Protein AF-A0A1W1EL19-F1 (afdb_monomer)

Sequence (194 aa):
MVTKEDLAQAILEIKELQKDTAQRFQETDTRFQETDTRFKETSEQFKETDKEFQKTKELIEQNYIKSQKSMEELKTFSKNLSINIDGISRTQGEITEDYFYNILNRDKSVAGLKFDNIERILYQYARHDLKGEYDIIMFNGNSVLIVEIKNKIRNKDIDNLKTKQIANFRELFQTIKILKYMEQWQDLLSKMSW

Foldseek 3Di:
DQDPVNVVVVVVVVVVVVVVVVVVVVVVVVVVVVVVVVVVVVVVVVVVVVVVVVVVVVVVVVVVVVVVVVVVVVVVVVVVVVVVCVVVVQDPQNVQLVVVQVVCVVAVADPNDHFDDKDQDQDPDDDDPQGAGFSMWTHDPPDIDTDDDDPDDDPVVVVCVVPPRVVSCVVVVVVVVVVVVVVVVVVVVVVPDD

Secondary structure (DSSP, 8-state):
---HHHHHHHHHHHHHHHHHHHHHHHHHHHHHHHHHHHHHHHHHHHHHHHHHHHHHHHHHHHHHHHHHHHHHHHHHHHHHHHHHHHTS---HHHHHHHHHHHHHHH--EETTEE-SEEEEEEE--SSTT--EEEEEEEE-SS-EEEE---SS--HHHHHHIIIIIHHHHHHHHHHHHHHHHHHHHHHHHHT---

Radius of gyration: 49.84 Å; Cα contacts (8 Å, |Δi|>4): 94; chains: 1; bounding box: 119×36×130 Å

pLDDT: mean 77.77, std 17.89, range [35.81, 96.75]

Mean predicted aligned error: 17.25 Å

Structure (mmCIF, N/CA/C/O backbone):
data_AF-A0A1W1EL19-F1
#
_entry.id   AF-A0A1W1EL19-F1
#
loop_
_atom_site.group_PDB
_atom_site.id
_atom_site.type_symbol
_atom_site.label_atom_id
_atom_site.label_alt_id
_atom_site.label_comp_id
_atom_site.label_asym_id
_atom_site.label_entity_id
_atom_site.label_seq_id
_atom_site.pdbx_PDB_ins_code
_atom_site.Cartn_x
_atom_site.Cartn_y
_atom_site.Cartn_z
_atom_site.occupancy
_atom_site.B_iso_or_equiv
_atom_site.auth_seq_id
_atom_site.auth_comp_id
_atom_site.auth_asym_id
_atom_site.auth_atom_id
_atom_site.pdbx_PDB_model_num
ATOM 1 N N . MET A 1 1 ? -60.859 20.905 78.481 1.00 70.81 1 MET A N 1
ATOM 2 C CA . MET A 1 1 ? -60.638 19.549 79.026 1.00 70.81 1 MET A CA 1
ATOM 3 C C . MET A 1 1 ? -60.581 18.624 77.829 1.00 70.81 1 MET A C 1
ATOM 5 O O . MET A 1 1 ? -61.496 18.709 77.025 1.00 70.81 1 MET A O 1
ATOM 9 N N . VAL A 1 2 ? -59.516 17.842 77.662 1.00 78.00 2 VAL A N 1
ATOM 10 C CA . VAL A 1 2 ? -59.469 16.821 76.601 1.00 78.00 2 VAL A CA 1
ATOM 11 C C . VAL A 1 2 ? -60.483 15.735 76.955 1.00 78.00 2 VAL A C 1
ATOM 13 O O . VAL A 1 2 ? -60.529 15.299 78.110 1.00 78.00 2 VAL A O 1
ATOM 16 N N . THR A 1 3 ? -61.332 15.361 76.002 1.00 92.06 3 THR A N 1
ATOM 17 C CA . THR A 1 3 ? -62.371 14.343 76.197 1.00 92.06 3 THR A CA 1
ATOM 18 C C . THR A 1 3 ? -61.829 12.941 75.911 1.00 92.06 3 THR A C 1
ATOM 20 O O . THR A 1 3 ? -60.745 12.770 75.351 1.00 92.06 3 THR A O 1
ATOM 23 N N . LYS A 1 4 ? -62.564 11.903 76.325 1.00 89.19 4 LYS A N 1
ATOM 24 C CA . LYS A 1 4 ? -62.191 10.514 76.013 1.00 89.19 4 LYS A CA 1
ATOM 25 C C . LYS A 1 4 ? -62.283 10.243 74.509 1.00 89.19 4 LYS A C 1
ATOM 27 O O . LYS A 1 4 ? -61.454 9.506 73.985 1.00 89.19 4 LYS A O 1
ATOM 32 N N . GLU A 1 5 ? -63.242 10.870 73.834 1.00 91.81 5 GLU A N 1
ATOM 33 C CA . GLU A 1 5 ? -63.400 10.851 72.381 1.00 91.81 5 GLU A CA 1
ATOM 34 C C . GLU A 1 5 ? -62.179 11.439 71.658 1.00 91.81 5 GLU A C 1
ATOM 36 O O . GLU A 1 5 ? -61.667 10.795 70.744 1.00 91.81 5 GLU A O 1
ATOM 41 N N . ASP A 1 6 ? -61.644 12.582 72.110 1.00 91.62 6 ASP A N 1
ATOM 42 C CA . ASP A 1 6 ? -60.425 13.177 71.529 1.00 91.62 6 ASP A CA 1
ATOM 43 C C . ASP A 1 6 ? -59.226 12.217 71.630 1.00 91.62 6 ASP A C 1
ATOM 45 O O . ASP A 1 6 ? -58.427 12.079 70.702 1.00 91.62 6 ASP A O 1
ATOM 49 N N . LEU A 1 7 ? -59.116 11.509 72.761 1.00 90.62 7 LEU A N 1
ATOM 50 C CA . LEU A 1 7 ? -58.055 10.529 72.993 1.00 90.62 7 LEU A CA 1
ATOM 51 C C . LEU A 1 7 ? -58.216 9.288 72.098 1.00 90.62 7 LEU A C 1
ATOM 53 O O . LEU A 1 7 ? -57.232 8.769 71.571 1.00 90.62 7 LEU A O 1
ATOM 57 N N . ALA A 1 8 ? -59.450 8.810 71.919 1.00 92.44 8 ALA A N 1
ATOM 58 C CA . ALA A 1 8 ? -59.756 7.665 71.065 1.00 92.44 8 ALA A CA 1
ATOM 59 C C . ALA A 1 8 ? -59.479 7.967 69.583 1.00 92.44 8 ALA A C 1
ATOM 61 O O . ALA A 1 8 ? -58.912 7.124 68.885 1.00 92.44 8 ALA A O 1
ATOM 62 N N . GLN A 1 9 ? -59.814 9.178 69.129 1.00 94.12 9 GLN A N 1
ATOM 63 C CA . GLN A 1 9 ? -59.547 9.639 67.768 1.00 94.12 9 GLN A CA 1
ATOM 64 C C . GLN A 1 9 ? -58.039 9.722 67.485 1.00 94.12 9 GLN A C 1
ATOM 66 O O . GLN A 1 9 ? -57.574 9.193 66.477 1.00 94.12 9 GLN A O 1
ATOM 71 N N . ALA A 1 10 ? -57.257 10.287 68.411 1.00 92.56 10 ALA A N 1
ATOM 72 C CA . ALA A 1 10 ? -55.802 10.355 68.277 1.00 92.56 10 ALA A CA 1
ATOM 73 C C . ALA A 1 10 ? -55.148 8.960 68.198 1.00 92.56 10 ALA A C 1
ATOM 75 O O . ALA A 1 10 ? -54.222 8.746 67.417 1.00 92.56 10 ALA A O 1
ATOM 76 N N . ILE A 1 11 ? -55.638 7.980 68.970 1.00 94.69 11 ILE A N 1
ATOM 77 C CA . ILE A 1 11 ? -55.145 6.591 68.912 1.00 94.69 11 ILE A CA 1
ATOM 78 C C . ILE A 1 11 ? -5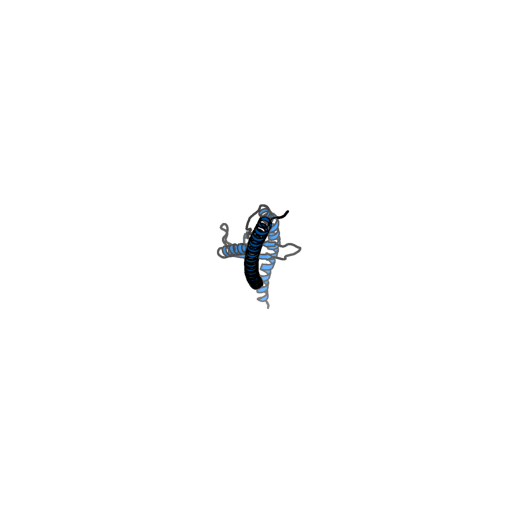5.456 5.945 67.553 1.00 94.69 11 ILE A C 1
ATOM 80 O O . ILE A 1 11 ? -54.618 5.218 67.013 1.00 94.69 11 ILE A O 1
ATOM 84 N N . LEU A 1 12 ? -56.643 6.204 66.998 1.00 95.25 12 LEU A N 1
ATOM 85 C CA . LEU A 1 12 ? -57.039 5.730 65.670 1.00 95.25 12 LEU A CA 1
ATOM 86 C C . LEU A 1 12 ? -56.130 6.298 64.573 1.00 95.25 12 LEU A C 1
ATOM 88 O O . LEU A 1 12 ? -55.596 5.523 63.781 1.00 95.25 12 LEU A O 1
ATOM 92 N N . GLU A 1 13 ? -55.878 7.608 64.584 1.00 94.62 13 GLU A N 1
ATOM 93 C CA . GLU A 1 13 ? -54.969 8.265 63.633 1.00 94.62 13 GLU A CA 1
ATOM 94 C C . GLU A 1 13 ? -53.536 7.737 63.741 1.00 94.62 13 GLU A C 1
ATOM 96 O O . GLU A 1 13 ? -52.911 7.430 62.727 1.00 94.62 13 GLU A O 1
ATOM 101 N N . ILE A 1 14 ? -53.019 7.543 64.960 1.00 95.06 14 ILE A N 1
ATOM 102 C CA . ILE A 1 14 ? -51.689 6.950 65.169 1.00 95.06 14 ILE A CA 1
ATOM 103 C C . ILE A 1 14 ? -51.622 5.541 64.570 1.00 95.06 14 ILE A C 1
ATOM 105 O O . ILE A 1 14 ? -50.628 5.191 63.931 1.00 95.06 14 ILE A O 1
ATOM 109 N N . LYS A 1 15 ? -52.669 4.728 64.744 1.00 95.00 15 LYS A N 1
ATOM 110 C CA . LYS A 1 15 ? -52.718 3.366 64.199 1.00 95.00 15 LYS A CA 1
ATOM 111 C C . LYS A 1 15 ? -52.741 3.364 62.668 1.00 95.00 15 LYS A C 1
ATOM 113 O O . LYS A 1 15 ? -52.084 2.518 62.058 1.00 95.00 15 LYS A O 1
ATOM 118 N N . GLU A 1 16 ? -53.455 4.302 62.047 1.00 95.19 16 GLU A N 1
ATOM 119 C CA . GLU A 1 16 ? -53.435 4.469 60.589 1.00 95.19 16 GLU A CA 1
ATOM 120 C C . GLU A 1 16 ? -52.069 4.945 60.084 1.00 95.19 16 GLU A C 1
ATOM 122 O O . GLU A 1 16 ? -51.526 4.345 59.157 1.00 95.19 16 GLU A O 1
ATOM 127 N N . LEU A 1 17 ? -51.457 5.935 60.739 1.00 94.62 17 LEU A N 1
ATOM 128 C CA . LEU A 1 17 ? -50.118 6.422 60.395 1.00 94.62 17 LEU A CA 1
ATOM 129 C C . LEU A 1 17 ? -49.049 5.330 60.520 1.00 94.62 17 LEU A C 1
ATOM 131 O O . LEU A 1 17 ? -48.163 5.234 59.672 1.00 94.62 17 LEU A O 1
ATOM 135 N N . GLN A 1 18 ? -49.131 4.475 61.544 1.00 93.50 18 GLN A N 1
ATOM 136 C CA . GLN A 1 18 ? -48.237 3.323 61.695 1.00 93.50 18 GLN A CA 1
ATOM 137 C C . GLN A 1 18 ? -48.407 2.313 60.556 1.00 93.50 18 GLN A C 1
ATOM 139 O O . GLN A 1 18 ? -47.414 1.772 60.069 1.00 93.50 18 GLN A O 1
ATOM 144 N N . LYS A 1 19 ? -49.646 2.082 60.103 1.00 95.19 19 LYS A N 1
ATOM 145 C CA . LYS A 1 19 ? -49.935 1.202 58.966 1.00 95.19 19 LYS A CA 1
ATOM 146 C C . LYS A 1 19 ? -49.399 1.781 57.651 1.00 95.19 19 LYS A C 1
ATOM 148 O O . LYS A 1 19 ? -48.739 1.048 56.919 1.00 95.19 19 LYS A O 1
ATOM 153 N N . ASP A 1 20 ? -49.622 3.070 57.382 1.00 95.44 20 ASP A N 1
ATOM 154 C CA . ASP A 1 20 ? -49.073 3.754 56.196 1.00 95.44 20 ASP A CA 1
ATOM 155 C C . ASP A 1 20 ? -47.539 3.736 56.215 1.00 95.44 20 ASP A C 1
ATOM 157 O O . ASP A 1 20 ? -46.891 3.398 55.228 1.00 95.44 20 ASP A O 1
ATOM 161 N N . THR A 1 21 ? -46.940 3.999 57.380 1.00 93.81 21 THR A N 1
ATOM 162 C CA . THR A 1 21 ? -45.484 3.941 57.564 1.00 93.81 21 THR A CA 1
ATOM 163 C C . THR A 1 21 ? -44.943 2.542 57.272 1.00 93.81 21 THR A C 1
ATOM 165 O O . THR A 1 21 ? -43.973 2.409 56.528 1.00 93.81 21 THR A O 1
ATOM 168 N N . ALA A 1 22 ? -45.575 1.490 57.802 1.00 95.44 22 ALA A N 1
ATOM 169 C CA . ALA A 1 22 ? -45.170 0.110 57.542 1.00 95.44 22 ALA A CA 1
ATOM 170 C C . ALA A 1 22 ? -45.253 -0.247 56.048 1.00 95.44 22 ALA A C 1
ATOM 172 O O . ALA A 1 22 ? -44.338 -0.880 55.520 1.00 95.44 22 ALA A O 1
ATOM 173 N N . GLN A 1 23 ? -46.303 0.205 55.355 1.00 95.62 23 GLN A N 1
ATOM 174 C CA . GLN A 1 23 ? -46.451 -0.001 53.916 1.00 95.62 23 GLN A CA 1
ATOM 175 C C . GLN A 1 23 ? -45.351 0.727 53.128 1.00 95.62 23 GLN A C 1
ATOM 177 O O . GLN A 1 23 ? -44.688 0.115 52.293 1.00 95.62 23 GLN A O 1
ATOM 182 N N . ARG A 1 24 ? -45.078 1.999 53.442 1.00 95.12 24 ARG A N 1
ATOM 183 C CA . ARG A 1 24 ? -43.988 2.763 52.809 1.00 95.12 24 ARG A CA 1
ATOM 184 C C . ARG A 1 24 ? -42.619 2.120 53.021 1.00 95.12 24 ARG A C 1
ATOM 186 O O . ARG A 1 24 ? -41.786 2.154 52.116 1.00 95.12 24 ARG A O 1
ATOM 193 N N . PHE A 1 25 ? -42.374 1.526 54.191 1.00 95.69 25 PHE A N 1
ATOM 194 C CA . PHE A 1 25 ? -41.145 0.771 54.444 1.00 95.69 25 PHE A CA 1
ATOM 195 C C . PHE A 1 25 ? -41.040 -0.466 53.544 1.00 95.69 25 PHE A C 1
ATOM 197 O O . PHE A 1 25 ? -39.983 -0.682 52.958 1.00 95.69 25 PHE A O 1
ATOM 204 N N . GLN A 1 26 ? -42.121 -1.233 53.374 1.00 95.31 26 GLN A N 1
ATOM 205 C CA . GLN A 1 26 ? -42.139 -2.389 52.465 1.00 95.31 26 GLN A CA 1
ATOM 206 C C . GLN A 1 26 ? -41.925 -1.984 51.000 1.00 95.31 26 GLN A C 1
ATOM 208 O O . GLN A 1 26 ? -41.155 -2.622 50.281 1.00 95.31 26 GLN A O 1
ATOM 213 N N . GLU A 1 27 ? -42.561 -0.898 50.558 1.00 95.62 27 GLU A N 1
ATOM 214 C CA . GLU A 1 27 ? -42.367 -0.353 49.209 1.00 95.62 27 GLU A CA 1
ATOM 215 C C . GLU A 1 27 ? -40.921 0.120 48.992 1.00 95.62 27 GLU A C 1
ATOM 217 O O . GLU A 1 27 ? -40.340 -0.105 47.929 1.00 95.62 27 GLU A O 1
ATOM 222 N N . THR A 1 28 ? -40.316 0.738 50.009 1.00 94.50 28 THR A N 1
ATOM 223 C CA . THR A 1 28 ? -38.912 1.172 49.968 1.00 94.50 28 THR A CA 1
ATOM 224 C C . THR A 1 28 ? -37.962 -0.020 49.893 1.00 94.50 28 THR A C 1
ATOM 226 O O . THR A 1 28 ? -37.044 -0.002 49.075 1.00 94.50 28 THR A O 1
ATOM 229 N N . ASP A 1 29 ? -38.194 -1.063 50.694 1.00 96.25 29 ASP A N 1
ATOM 230 C CA . ASP A 1 29 ? -37.383 -2.285 50.673 1.00 96.25 29 ASP A CA 1
ATOM 231 C C . ASP A 1 29 ? -37.450 -2.969 49.301 1.00 96.25 29 ASP A C 1
ATOM 233 O O . ASP A 1 29 ? -36.423 -3.303 48.712 1.00 96.25 29 ASP A O 1
ATOM 237 N N . THR A 1 30 ? -38.651 -3.045 48.720 1.00 95.94 30 THR A N 1
ATOM 238 C CA . THR A 1 30 ? -38.860 -3.584 47.367 1.00 95.94 30 THR A CA 1
ATOM 239 C C . THR A 1 30 ? -38.079 -2.784 46.320 1.00 95.94 30 THR A C 1
ATOM 241 O O . THR A 1 30 ? -37.327 -3.357 45.533 1.00 95.94 30 THR A O 1
ATOM 244 N N . ARG A 1 31 ? -38.170 -1.446 46.341 1.00 95.56 31 ARG A N 1
ATOM 245 C CA . ARG A 1 31 ? -37.400 -0.583 45.423 1.00 95.56 31 ARG A CA 1
ATOM 246 C C . ARG A 1 31 ? -35.891 -0.730 45.601 1.00 95.56 31 ARG A C 1
ATOM 248 O O . ARG A 1 31 ? -35.145 -0.620 44.626 1.00 95.56 31 ARG A O 1
ATOM 255 N N . PHE A 1 32 ? -35.427 -0.952 46.829 1.00 96.62 32 PHE A N 1
ATOM 256 C CA . PHE A 1 32 ? -34.011 -1.174 47.100 1.00 96.62 32 PHE A CA 1
ATOM 257 C C . PHE A 1 32 ? -33.535 -2.499 46.491 1.00 96.62 32 PHE A C 1
ATOM 259 O O . PHE A 1 32 ? -32.517 -2.516 45.802 1.00 96.62 32 PHE A O 1
ATOM 266 N N . GLN A 1 33 ? -34.306 -3.578 46.649 1.00 95.94 33 GLN A N 1
ATOM 267 C CA . GLN A 1 33 ? -34.017 -4.878 46.031 1.00 95.94 33 GLN A CA 1
ATOM 268 C C . GLN A 1 33 ? -34.029 -4.811 44.493 1.00 95.94 33 GLN A C 1
ATOM 270 O O . GLN A 1 33 ? -33.143 -5.364 43.835 1.00 95.94 33 GLN A O 1
ATOM 275 N N . GLU A 1 34 ? -34.985 -4.086 43.905 1.00 96.19 34 GLU A N 1
ATOM 276 C CA . GLU A 1 34 ? -35.017 -3.832 42.458 1.00 96.19 34 GLU A CA 1
ATOM 277 C C . GLU A 1 34 ? -33.777 -3.059 41.986 1.00 96.19 34 GLU A C 1
ATOM 279 O O . GLU A 1 34 ? -33.195 -3.377 40.946 1.00 96.19 34 GLU A O 1
ATOM 284 N N . THR A 1 35 ? -33.339 -2.063 42.759 1.00 94.56 35 THR A N 1
ATOM 285 C CA . THR A 1 35 ? -32.140 -1.272 42.446 1.00 94.56 35 THR A CA 1
ATOM 286 C C . THR A 1 35 ? -30.873 -2.122 42.523 1.00 94.56 35 THR A C 1
ATOM 288 O O . THR A 1 35 ? -30.040 -2.048 41.621 1.00 94.56 35 THR A O 1
ATOM 291 N N . ASP A 1 36 ? -30.741 -2.963 43.553 1.00 96.62 36 ASP A N 1
ATOM 292 C CA . ASP A 1 36 ? -29.616 -3.894 43.699 1.00 96.62 36 ASP A CA 1
ATOM 293 C C . ASP A 1 36 ? -29.554 -4.890 42.530 1.00 96.62 36 ASP A C 1
ATOM 295 O O . ASP A 1 36 ? -28.486 -5.149 41.971 1.00 96.62 36 ASP A O 1
ATOM 299 N N . THR A 1 37 ? -30.716 -5.379 42.085 1.00 96.12 37 THR A N 1
ATOM 300 C CA . THR A 1 37 ? -30.824 -6.267 40.919 1.00 96.12 37 TH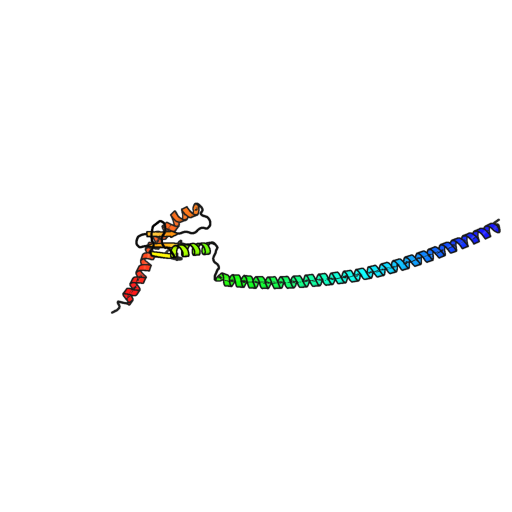R A CA 1
ATOM 301 C C . THR A 1 37 ? -30.361 -5.569 39.640 1.00 96.12 37 THR A C 1
ATOM 303 O O . THR A 1 37 ? -29.481 -6.079 38.948 1.00 96.12 37 THR A O 1
ATOM 306 N N . ARG A 1 38 ? -30.854 -4.354 39.365 1.00 95.75 38 ARG A N 1
ATOM 307 C CA . ARG A 1 38 ? -30.418 -3.566 38.196 1.00 95.75 38 ARG A CA 1
ATOM 308 C C . ARG A 1 38 ? -28.926 -3.245 38.228 1.00 95.75 38 ARG A C 1
ATOM 310 O O . ARG A 1 38 ? -28.278 -3.199 37.182 1.00 95.75 38 ARG A O 1
ATOM 317 N N . PHE A 1 39 ? -28.366 -3.016 39.415 1.00 96.75 39 PHE A N 1
ATOM 318 C CA . PHE A 1 39 ? -26.937 -2.766 39.568 1.00 96.75 39 PHE A CA 1
ATOM 319 C C . PHE A 1 39 ? -26.106 -4.010 39.228 1.00 96.75 39 PHE A C 1
ATOM 321 O O . PHE A 1 39 ? -25.095 -3.900 38.531 1.00 96.75 39 PHE A O 1
ATOM 328 N N . LYS A 1 40 ? -26.552 -5.199 39.656 1.00 96.12 40 LYS A N 1
ATOM 329 C CA . LYS A 1 40 ? -25.927 -6.481 39.291 1.00 96.12 40 LYS A CA 1
ATOM 330 C C . LYS A 1 40 ? -25.968 -6.720 37.783 1.00 96.12 40 LYS A C 1
ATOM 332 O O . LYS A 1 40 ? -24.917 -6.973 37.199 1.00 96.12 40 LYS A O 1
ATOM 337 N N . GLU A 1 41 ? -27.127 -6.536 37.151 1.00 96.19 41 GLU A N 1
ATOM 338 C CA . GLU A 1 41 ? -27.286 -6.656 35.692 1.00 96.19 41 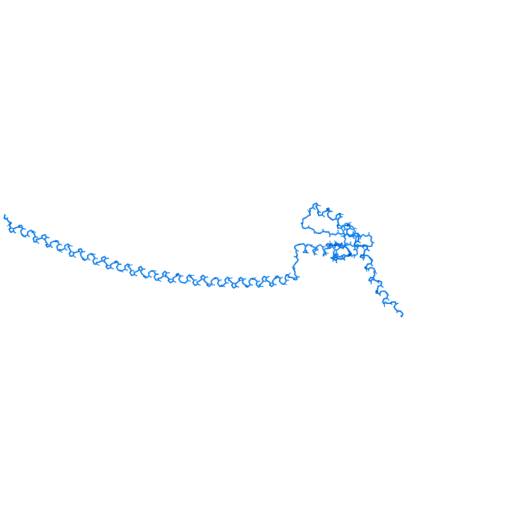GLU A CA 1
ATOM 339 C C . GLU A 1 41 ? -26.363 -5.688 34.939 1.00 96.19 41 GLU A C 1
ATOM 341 O O . GLU A 1 41 ? -25.647 -6.075 34.016 1.00 96.19 41 GLU A O 1
ATOM 346 N N . THR A 1 42 ? -26.310 -4.429 35.382 1.00 93.56 42 THR A N 1
ATOM 347 C CA . THR A 1 42 ? -25.423 -3.415 34.795 1.00 93.56 42 THR A CA 1
ATOM 348 C C . THR A 1 42 ? -23.954 -3.820 34.943 1.00 93.56 42 THR A C 1
ATOM 350 O O . THR A 1 42 ? -23.176 -3.720 33.995 1.00 93.56 42 THR A O 1
ATOM 353 N N . SER A 1 43 ? -23.555 -4.322 36.116 1.00 95.50 43 SER A N 1
ATOM 354 C CA . SER A 1 43 ? -22.190 -4.804 36.356 1.00 95.50 43 SER A CA 1
ATOM 355 C C . SER A 1 43 ? -21.817 -5.969 35.434 1.00 95.50 43 SER A C 1
ATOM 357 O O . SER A 1 43 ? -20.687 -6.030 34.945 1.00 95.50 43 SER A O 1
ATOM 359 N N . GLU A 1 44 ? -22.751 -6.879 35.161 1.00 96.50 44 GLU A N 1
ATOM 360 C CA . GLU A 1 44 ? -22.550 -7.985 34.222 1.00 96.50 44 GLU A CA 1
ATOM 361 C C . GLU A 1 44 ? -22.388 -7.494 32.779 1.00 96.50 44 GLU A C 1
ATOM 363 O O . GLU A 1 44 ? -21.429 -7.893 32.115 1.00 96.50 44 GLU A O 1
ATOM 368 N N . GLN A 1 45 ? -23.224 -6.553 32.329 1.00 95.88 45 GLN A N 1
ATOM 369 C CA . GLN A 1 45 ? -23.094 -5.929 31.004 1.00 95.88 45 GLN A CA 1
ATOM 370 C C . GLN A 1 45 ? -21.752 -5.207 30.822 1.00 95.88 45 GLN A C 1
ATOM 372 O O . GLN A 1 45 ? -21.131 -5.294 29.759 1.00 95.88 45 GLN A O 1
ATOM 377 N N . PHE A 1 46 ? -21.257 -4.528 31.861 1.00 95.94 46 PHE A N 1
ATOM 378 C CA . PHE A 1 46 ? -19.927 -3.914 31.828 1.00 95.94 46 PHE A CA 1
ATOM 379 C C . PHE A 1 46 ? -18.816 -4.956 31.673 1.00 95.94 46 PHE A C 1
ATOM 381 O O . PHE A 1 46 ? -17.898 -4.750 30.879 1.00 95.94 46 PHE A O 1
ATOM 388 N N . LYS A 1 47 ? -18.900 -6.093 32.378 1.00 96.06 47 LYS A N 1
ATOM 389 C CA . LYS A 1 47 ? -17.924 -7.188 32.231 1.00 96.06 47 LYS A CA 1
ATOM 390 C C . LYS A 1 47 ? -17.953 -7.802 30.833 1.00 96.06 47 LYS A C 1
ATOM 392 O O . LYS A 1 47 ? -16.910 -8.207 30.329 1.00 96.06 47 LYS A O 1
ATOM 397 N N . GLU A 1 48 ? -19.126 -7.911 30.218 1.00 96.06 48 GLU A N 1
ATOM 398 C CA . GLU A 1 48 ? -19.255 -8.399 28.844 1.00 96.06 48 GLU A CA 1
ATOM 399 C C . GLU A 1 48 ? -18.658 -7.407 27.839 1.00 96.06 48 GLU A C 1
ATOM 401 O O . GLU A 1 48 ? -17.859 -7.795 26.987 1.00 96.06 48 GLU A O 1
ATOM 406 N N . THR A 1 49 ? -18.950 -6.118 28.011 1.00 93.81 49 THR A N 1
ATOM 407 C CA . THR A 1 49 ? -18.392 -5.040 27.181 1.00 93.81 49 THR A CA 1
ATOM 408 C C . THR A 1 49 ? -16.865 -5.007 27.251 1.00 93.81 49 THR A C 1
ATOM 410 O O . THR A 1 49 ? -16.203 -4.887 26.221 1.00 93.81 49 THR A O 1
ATOM 413 N N . ASP A 1 50 ? -16.289 -5.165 28.446 1.00 96.38 50 ASP A N 1
ATOM 414 C CA . ASP A 1 50 ? -14.836 -5.205 28.626 1.00 96.38 50 ASP A CA 1
ATOM 415 C C . ASP A 1 50 ? -14.206 -6.400 27.889 1.00 96.38 50 ASP A C 1
ATOM 417 O O . ASP A 1 50 ? -13.200 -6.247 27.195 1.00 96.38 50 ASP A O 1
ATOM 421 N N . LYS A 1 51 ? -14.847 -7.578 27.924 1.00 96.75 51 LYS A N 1
ATOM 422 C CA . LYS A 1 51 ? -14.397 -8.754 27.157 1.00 96.75 51 LYS A CA 1
ATOM 423 C C . LYS A 1 51 ? -14.417 -8.509 25.648 1.00 96.75 51 LYS A C 1
ATOM 425 O O . LYS A 1 51 ? -13.455 -8.867 24.970 1.00 96.75 51 LYS A O 1
ATOM 430 N N . GLU A 1 52 ? -15.481 -7.914 25.112 1.00 95.62 52 GLU A N 1
ATOM 431 C CA . GLU A 1 52 ? -15.565 -7.588 23.680 1.00 95.62 52 GLU A CA 1
ATOM 432 C C . GLU A 1 52 ? -14.526 -6.535 23.269 1.00 95.62 52 GLU A C 1
ATOM 434 O O . GLU A 1 52 ? -13.920 -6.631 22.195 1.00 95.62 52 GLU A O 1
ATOM 439 N N . PHE A 1 53 ? -14.238 -5.574 24.149 1.00 96.19 53 PHE A N 1
ATOM 440 C CA . PHE A 1 53 ? -13.176 -4.599 23.929 1.00 96.19 53 PHE A CA 1
ATOM 441 C C . PHE A 1 53 ? -11.793 -5.266 23.855 1.00 96.19 53 PHE A C 1
ATOM 443 O O . PHE A 1 53 ? -11.026 -4.980 22.931 1.00 96.19 53 PHE A O 1
ATOM 450 N N . GLN A 1 54 ? -11.487 -6.206 24.759 1.00 95.81 54 GLN A N 1
ATOM 451 C CA . GLN A 1 54 ? -10.226 -6.959 24.710 1.00 95.81 54 GLN A CA 1
ATOM 452 C C . GLN A 1 54 ? -10.103 -7.789 23.425 1.00 95.81 54 GLN A C 1
ATOM 454 O O . GLN A 1 54 ? -9.085 -7.695 22.739 1.00 95.81 54 GLN A O 1
ATOM 459 N N . LYS A 1 55 ? -11.159 -8.514 23.024 1.00 96.12 55 LYS A N 1
ATOM 460 C CA . LYS A 1 55 ? -11.176 -9.261 21.750 1.00 96.12 55 LYS A CA 1
ATOM 461 C C . LYS A 1 55 ? -10.941 -8.350 20.544 1.00 96.12 55 LYS A C 1
ATOM 463 O O . LYS A 1 55 ? -10.209 -8.705 19.622 1.00 96.12 55 LYS A O 1
ATOM 468 N N . THR A 1 56 ? -11.545 -7.163 20.549 1.00 94.88 56 THR A N 1
ATOM 469 C CA . THR A 1 56 ? -11.368 -6.174 19.476 1.00 94.88 56 THR A CA 1
ATOM 470 C C . THR A 1 56 ? -9.919 -5.698 19.403 1.00 94.88 56 THR A C 1
ATOM 472 O O . THR A 1 56 ? -9.349 -5.619 18.314 1.00 94.88 56 THR A O 1
ATOM 475 N N . LYS A 1 57 ? -9.296 -5.427 20.555 1.00 96.25 57 LYS A N 1
ATOM 476 C CA . LYS A 1 57 ? -7.886 -5.033 20.636 1.00 96.25 57 LYS A CA 1
ATOM 477 C C . LYS A 1 57 ? -6.962 -6.124 20.087 1.00 96.25 57 LYS A C 1
ATOM 479 O O . LYS A 1 57 ? -6.098 -5.820 19.265 1.00 96.25 57 LYS A O 1
ATOM 484 N N . GLU A 1 58 ? -7.188 -7.378 20.472 1.00 96.56 58 GLU A N 1
ATOM 485 C CA . GLU A 1 58 ? -6.437 -8.532 19.961 1.00 96.56 58 GLU A CA 1
ATOM 486 C C . GLU A 1 58 ? -6.583 -8.681 18.439 1.00 96.56 58 GLU A C 1
ATOM 488 O O . GLU A 1 58 ? -5.594 -8.885 17.732 1.00 96.56 58 GLU A O 1
ATOM 493 N N . LEU A 1 59 ? -7.798 -8.527 17.902 1.00 95.75 59 LEU A N 1
ATOM 494 C CA . LEU A 1 59 ? -8.046 -8.615 16.462 1.00 95.75 59 LEU A CA 1
ATOM 495 C C . LEU A 1 59 ? -7.325 -7.504 15.681 1.00 95.75 59 LEU A C 1
ATOM 497 O O . LEU A 1 59 ? -6.758 -7.764 14.617 1.00 95.75 59 LEU A O 1
ATOM 501 N N . ILE A 1 60 ? -7.330 -6.273 16.203 1.00 95.56 60 ILE A N 1
ATOM 502 C CA . ILE A 1 60 ? -6.608 -5.139 15.610 1.00 95.56 60 ILE A CA 1
ATOM 503 C C . ILE A 1 60 ? -5.104 -5.421 15.583 1.00 95.56 60 ILE A C 1
ATOM 505 O O . ILE A 1 60 ? -4.468 -5.228 14.546 1.00 95.56 60 ILE A O 1
ATOM 509 N N . GLU A 1 61 ? -4.539 -5.917 16.683 1.00 95.81 61 GLU A N 1
ATOM 510 C CA . GLU A 1 61 ? -3.117 -6.255 16.773 1.00 95.81 61 GLU A CA 1
ATOM 511 C C . GLU A 1 61 ? -2.736 -7.372 15.791 1.00 95.81 61 GLU A C 1
ATOM 513 O O . GLU A 1 61 ? -1.775 -7.237 15.029 1.00 95.81 61 GLU A O 1
ATOM 518 N N . GLN A 1 62 ? -3.543 -8.434 15.707 1.00 94.75 62 GLN A N 1
ATOM 519 C CA . GLN A 1 62 ? -3.336 -9.505 14.731 1.00 94.75 62 GLN A CA 1
ATOM 520 C C . GLN A 1 62 ? -3.392 -8.997 13.287 1.00 94.75 62 GLN A C 1
ATOM 522 O O . GLN A 1 62 ? -2.562 -9.385 12.461 1.00 94.75 62 GLN A O 1
ATOM 527 N N . ASN A 1 63 ? -4.354 -8.131 12.961 1.00 93.06 63 ASN A N 1
ATOM 528 C CA . ASN A 1 63 ? -4.470 -7.550 11.625 1.00 93.06 63 ASN A CA 1
ATOM 529 C C . ASN A 1 63 ? -3.297 -6.623 11.303 1.00 93.06 63 ASN A C 1
ATOM 531 O O . ASN A 1 63 ? -2.793 -6.653 10.179 1.00 93.06 63 ASN A O 1
ATOM 535 N N . TYR A 1 64 ? -2.815 -5.854 12.280 1.00 92.06 64 TYR A N 1
ATOM 536 C CA . TYR A 1 64 ? -1.625 -5.027 12.120 1.00 92.06 64 TYR A CA 1
ATOM 537 C C . TYR A 1 64 ? -0.393 -5.886 11.807 1.00 92.06 64 TYR A C 1
ATOM 539 O O . TYR A 1 64 ? 0.290 -5.631 10.817 1.00 92.06 64 TYR A O 1
ATOM 547 N N . ILE A 1 65 ? -0.159 -6.961 12.568 1.00 95.69 65 ILE A N 1
ATOM 548 C CA . ILE A 1 65 ? 0.955 -7.895 12.335 1.00 95.69 65 ILE A CA 1
ATOM 549 C C . ILE A 1 65 ? 0.848 -8.551 10.948 1.00 95.69 65 ILE A C 1
ATOM 551 O O . ILE A 1 65 ? 1.832 -8.598 10.207 1.00 95.69 65 ILE A O 1
ATOM 555 N N . LYS A 1 66 ? -0.344 -9.022 10.555 1.00 92.56 66 LYS A N 1
ATOM 556 C CA . LYS A 1 66 ? -0.584 -9.602 9.218 1.00 92.56 66 LYS A CA 1
ATOM 557 C C . LYS A 1 66 ? -0.333 -8.592 8.097 1.00 92.56 66 LYS A C 1
ATOM 559 O O . LYS A 1 66 ? 0.261 -8.951 7.080 1.00 92.56 66 LYS A O 1
ATOM 564 N N . SER A 1 67 ? -0.758 -7.344 8.284 1.00 87.81 67 SER A N 1
ATOM 565 C CA . SER A 1 67 ? -0.539 -6.254 7.329 1.00 87.81 67 SER A CA 1
ATOM 566 C C . SER A 1 67 ? 0.949 -5.938 7.174 1.00 87.81 67 SER A C 1
ATOM 568 O O . SER A 1 67 ? 1.447 -5.885 6.052 1.00 87.81 67 SER A O 1
ATOM 570 N N . GLN A 1 68 ? 1.690 -5.841 8.283 1.00 90.75 68 GLN A N 1
ATOM 571 C CA . GLN A 1 68 ? 3.143 -5.639 8.259 1.00 90.75 68 GLN A CA 1
ATOM 572 C C . GLN A 1 68 ? 3.861 -6.783 7.540 1.00 90.75 68 GLN A C 1
ATOM 574 O O . GLN A 1 68 ? 4.692 -6.538 6.671 1.00 90.75 68 GLN A O 1
ATOM 579 N N . LYS A 1 69 ? 3.489 -8.037 7.827 1.00 92.31 69 LYS A N 1
ATOM 580 C CA . LYS A 1 69 ? 4.053 -9.200 7.132 1.00 92.31 69 LYS A CA 1
ATOM 581 C C . LYS A 1 69 ? 3.777 -9.157 5.626 1.00 92.31 69 LYS A C 1
ATOM 583 O O . LYS A 1 69 ? 4.697 -9.332 4.837 1.00 92.31 69 LYS A O 1
ATOM 588 N N . SER A 1 70 ? 2.535 -8.867 5.238 1.00 83.19 70 SER A N 1
ATOM 589 C CA . SER A 1 70 ? 2.146 -8.747 3.825 1.00 83.19 70 SER A CA 1
ATOM 590 C C . SER A 1 70 ? 2.894 -7.605 3.132 1.00 83.19 70 SER A C 1
ATOM 592 O O . SER A 1 70 ? 3.289 -7.731 1.978 1.00 83.19 70 SER A O 1
ATOM 594 N N . MET A 1 71 ? 3.128 -6.493 3.836 1.00 81.44 71 MET A N 1
ATOM 595 C CA . MET A 1 71 ? 3.906 -5.363 3.331 1.00 81.44 71 MET A CA 1
ATOM 596 C C . MET A 1 71 ? 5.377 -5.733 3.118 1.00 81.44 71 MET A C 1
ATOM 598 O O . MET A 1 71 ? 5.953 -5.358 2.102 1.00 81.44 71 MET A O 1
ATOM 602 N N . GLU A 1 72 ? 5.990 -6.480 4.036 1.00 83.50 72 GLU A N 1
ATOM 603 C CA . GLU A 1 72 ? 7.360 -6.972 3.860 1.00 83.50 72 GLU A CA 1
ATOM 604 C C . GLU A 1 72 ? 7.457 -7.984 2.714 1.00 83.50 72 GLU A C 1
ATOM 606 O O . GLU A 1 72 ? 8.344 -7.864 1.872 1.00 83.50 72 GLU A O 1
ATOM 611 N N . GLU A 1 73 ? 6.502 -8.909 2.595 1.00 82.88 73 GLU A N 1
ATOM 612 C CA . GLU A 1 73 ? 6.414 -9.824 1.450 1.00 82.88 73 GLU A CA 1
ATOM 613 C C . GLU A 1 73 ? 6.263 -9.056 0.128 1.00 82.88 73 GLU A C 1
ATOM 615 O O . GLU A 1 73 ? 6.963 -9.358 -0.838 1.00 82.88 73 GLU A O 1
ATOM 620 N N . LEU A 1 74 ? 5.425 -8.013 0.090 1.00 73.44 74 LEU A N 1
ATOM 621 C CA . LEU A 1 74 ? 5.281 -7.126 -1.066 1.00 73.44 74 LEU A CA 1
ATOM 622 C C . LEU A 1 74 ? 6.557 -6.341 -1.362 1.00 73.44 74 LEU A C 1
ATOM 624 O O . LEU A 1 74 ? 6.904 -6.194 -2.529 1.00 73.44 74 LEU A O 1
ATOM 628 N N . LYS A 1 75 ? 7.280 -5.852 -0.350 1.00 68.88 75 LYS A N 1
ATOM 629 C CA . LYS A 1 75 ? 8.580 -5.193 -0.543 1.00 68.88 75 LYS A CA 1
ATOM 630 C C . LYS A 1 75 ? 9.607 -6.164 -1.100 1.00 68.88 75 LYS A C 1
ATOM 632 O O . LYS A 1 75 ? 10.330 -5.800 -2.019 1.00 68.88 75 LYS A O 1
ATOM 637 N N . THR A 1 76 ? 9.676 -7.392 -0.588 1.00 73.25 76 THR A N 1
ATOM 638 C CA . THR A 1 76 ? 10.572 -8.428 -1.113 1.00 73.25 76 THR A CA 1
ATOM 639 C C . THR A 1 76 ? 10.180 -8.818 -2.531 1.00 73.25 76 THR A C 1
ATOM 641 O O . THR A 1 76 ? 11.046 -8.872 -3.396 1.00 73.25 76 THR A O 1
ATOM 644 N N . PHE A 1 77 ? 8.893 -9.024 -2.806 1.00 71.31 77 PHE A N 1
ATOM 645 C CA . PHE A 1 77 ? 8.391 -9.298 -4.148 1.00 71.31 77 PHE A CA 1
ATOM 646 C C . PHE A 1 77 ? 8.682 -8.137 -5.098 1.00 71.31 77 PHE A C 1
ATOM 648 O O . PHE A 1 77 ? 9.212 -8.367 -6.175 1.00 71.31 77 PHE A O 1
ATOM 655 N N . SER A 1 78 ? 8.429 -6.894 -4.684 1.00 61.47 78 SER A N 1
ATOM 656 C CA . SER A 1 78 ? 8.752 -5.686 -5.443 1.00 61.47 78 SER A CA 1
ATOM 657 C C . SER A 1 78 ? 10.248 -5.537 -5.648 1.00 61.47 78 SER A C 1
ATOM 659 O O . SER A 1 78 ? 10.638 -5.128 -6.723 1.00 61.47 78 SER A O 1
ATOM 661 N N . LYS A 1 79 ? 11.091 -5.862 -4.665 1.00 60.72 79 LYS A N 1
ATOM 662 C CA . LYS A 1 79 ? 12.551 -5.838 -4.799 1.00 60.72 79 LYS A CA 1
ATOM 663 C C . LYS A 1 79 ? 13.025 -6.933 -5.742 1.00 60.72 79 LYS A C 1
ATOM 665 O O . LYS A 1 79 ? 13.897 -6.675 -6.551 1.00 60.72 79 LYS A O 1
ATOM 670 N N . ASN A 1 80 ? 12.448 -8.127 -5.677 1.00 59.66 80 ASN A N 1
ATOM 671 C CA . ASN A 1 80 ? 12.757 -9.221 -6.592 1.00 59.66 80 ASN A CA 1
ATOM 672 C C . ASN A 1 80 ? 12.270 -8.898 -8.001 1.00 59.66 80 ASN A C 1
ATOM 674 O O . ASN A 1 80 ? 12.995 -9.151 -8.949 1.00 59.66 80 ASN A O 1
ATOM 678 N N . LEU A 1 81 ? 11.095 -8.281 -8.146 1.00 53.12 81 LEU A N 1
ATOM 679 C CA . LEU A 1 81 ? 10.666 -7.678 -9.397 1.00 53.12 81 LEU A CA 1
ATOM 680 C C . LEU A 1 81 ? 11.653 -6.602 -9.814 1.00 53.12 81 LEU A C 1
ATOM 682 O O . LEU A 1 81 ? 12.117 -6.708 -10.919 1.00 53.12 81 LEU A O 1
ATOM 686 N N . SER A 1 82 ? 12.053 -5.652 -8.970 1.00 42.75 82 SER A N 1
ATOM 687 C CA . SER A 1 82 ? 13.049 -4.617 -9.279 1.00 42.75 82 SER A CA 1
ATOM 688 C C . SER A 1 82 ? 14.429 -5.175 -9.621 1.00 42.75 82 SER A C 1
ATOM 690 O O . SER A 1 82 ? 15.099 -4.572 -10.433 1.00 42.75 82 SER A O 1
ATOM 692 N N . ILE A 1 83 ? 14.854 -6.308 -9.057 1.00 45.34 83 ILE A N 1
ATOM 693 C CA . ILE A 1 83 ? 16.115 -7.000 -9.378 1.00 45.34 83 ILE A CA 1
ATOM 694 C C . ILE A 1 83 ? 15.976 -7.770 -10.697 1.00 45.34 83 ILE A C 1
ATOM 696 O O . ILE A 1 83 ? 16.865 -7.739 -11.539 1.00 45.34 83 ILE A O 1
ATOM 700 N N . ASN A 1 84 ? 14.831 -8.416 -10.920 1.00 45.44 84 ASN A N 1
ATOM 701 C CA . ASN A 1 84 ? 14.498 -9.051 -12.196 1.00 45.44 84 ASN A CA 1
ATOM 702 C C . ASN A 1 84 ? 14.216 -8.004 -13.296 1.00 45.44 84 ASN A C 1
ATOM 704 O O . ASN A 1 84 ? 14.412 -8.271 -14.476 1.00 45.44 84 ASN A O 1
ATOM 708 N N . ILE A 1 85 ? 13.798 -6.803 -12.896 1.00 42.78 85 ILE A N 1
ATOM 709 C CA . ILE A 1 85 ? 13.623 -5.584 -13.680 1.00 42.78 85 ILE A CA 1
ATOM 710 C C . ILE A 1 85 ? 14.946 -4.821 -13.733 1.00 42.78 85 ILE A C 1
ATOM 712 O O . ILE A 1 85 ? 15.102 -4.061 -14.651 1.00 42.78 85 ILE A O 1
ATOM 716 N N . ASP A 1 86 ? 15.976 -5.054 -12.923 1.00 40.25 86 ASP A N 1
ATOM 717 C CA . ASP A 1 86 ? 17.312 -4.478 -13.178 1.00 40.25 86 ASP A CA 1
ATOM 718 C C . ASP A 1 86 ? 17.934 -5.103 -14.445 1.00 40.25 86 ASP A C 1
ATOM 720 O O . ASP A 1 86 ? 18.781 -4.500 -15.098 1.00 40.25 86 ASP A O 1
ATOM 724 N N . GLY A 1 87 ? 17.434 -6.275 -14.868 1.00 47.94 87 GLY A N 1
ATOM 725 C CA . GLY A 1 87 ? 17.629 -6.841 -16.210 1.00 47.94 87 GLY A CA 1
ATOM 726 C C . GLY A 1 87 ? 16.583 -6.424 -17.263 1.00 47.94 87 GLY A C 1
ATOM 727 O O . GLY A 1 87 ? 16.732 -6.771 -18.433 1.00 47.94 87 GLY A O 1
ATOM 728 N N . ILE A 1 88 ? 15.527 -5.694 -16.881 1.00 47.94 88 ILE A N 1
ATOM 729 C CA . ILE A 1 88 ? 14.434 -5.180 -17.738 1.00 47.94 88 ILE A CA 1
ATOM 730 C C . ILE A 1 88 ? 14.051 -3.750 -17.292 1.00 47.94 88 ILE A C 1
ATOM 732 O O . ILE A 1 88 ? 12.876 -3.402 -17.197 1.00 47.94 88 ILE A O 1
ATOM 736 N N . SER A 1 89 ? 15.031 -2.896 -16.981 1.00 41.34 89 SER A N 1
ATOM 737 C CA . SER A 1 89 ? 14.776 -1.549 -16.437 1.00 41.34 89 SER A CA 1
ATOM 738 C C . SER A 1 89 ? 14.707 -0.589 -17.607 1.00 41.34 89 SER A C 1
ATOM 740 O O . SER A 1 89 ? 15.353 0.452 -17.633 1.00 41.34 89 SER A O 1
ATOM 742 N N . ARG A 1 90 ? 13.969 -1.002 -18.640 1.00 51.19 90 ARG A N 1
ATOM 743 C CA . ARG A 1 90 ? 13.818 -0.208 -19.843 1.00 51.19 90 ARG A CA 1
ATOM 744 C C . ARG A 1 90 ? 12.853 0.910 -19.522 1.00 51.19 90 ARG A C 1
ATOM 746 O O . ARG A 1 90 ? 11.694 0.664 -19.179 1.00 51.19 90 ARG A O 1
ATOM 753 N N . THR A 1 91 ? 13.321 2.150 -19.611 1.00 59.53 91 THR A N 1
ATOM 754 C CA . THR A 1 91 ? 12.416 3.297 -19.601 1.00 59.53 91 THR A CA 1
ATOM 755 C C . THR A 1 91 ? 11.351 3.116 -20.697 1.00 59.53 91 THR A C 1
ATOM 757 O O . THR A 1 91 ? 11.559 2.413 -21.686 1.00 59.53 91 THR A O 1
ATOM 760 N N . GLN A 1 92 ? 10.192 3.774 -20.579 1.00 57.56 92 GLN A N 1
ATOM 761 C CA . GLN A 1 92 ? 9.203 3.774 -21.675 1.00 57.56 92 GLN A CA 1
ATOM 762 C C . GLN A 1 92 ? 9.803 4.272 -23.014 1.00 57.56 92 GLN A C 1
ATOM 764 O O . GLN A 1 92 ? 9.245 4.000 -24.076 1.00 57.56 92 GLN A O 1
ATOM 769 N N . GLY A 1 93 ? 10.928 5.002 -22.975 1.00 60.25 93 GLY A N 1
ATOM 770 C CA . GLY A 1 93 ? 11.737 5.346 -24.149 1.00 60.25 93 GLY A CA 1
ATOM 771 C C . GLY A 1 93 ? 12.411 4.121 -24.768 1.00 60.25 93 GLY A C 1
ATOM 772 O O . GLY A 1 93 ? 12.134 3.807 -25.920 1.00 60.25 93 GLY A O 1
ATOM 773 N N . GLU A 1 94 ? 13.168 3.355 -23.983 1.00 64.50 94 GLU A N 1
ATOM 774 C CA . GLU A 1 94 ? 13.895 2.163 -24.450 1.00 64.50 94 GLU A CA 1
ATOM 775 C C . GLU A 1 94 ? 12.981 1.086 -25.060 1.00 64.50 94 GLU A C 1
ATOM 777 O O . GLU A 1 94 ? 13.305 0.514 -26.100 1.00 64.50 94 GLU A O 1
ATOM 782 N N . ILE A 1 95 ? 11.794 0.850 -24.482 1.00 68.56 95 ILE A N 1
ATOM 783 C CA . ILE A 1 95 ? 10.803 -0.084 -25.059 1.00 68.56 95 ILE A CA 1
ATOM 784 C C . ILE A 1 95 ? 10.353 0.388 -26.451 1.00 68.56 95 ILE A C 1
ATOM 786 O O . ILE A 1 95 ? 10.189 -0.411 -27.378 1.00 68.56 95 ILE A O 1
ATOM 790 N N . THR A 1 96 ? 10.159 1.698 -26.607 1.00 70.19 96 THR A N 1
ATOM 791 C CA . THR A 1 96 ? 9.767 2.304 -27.883 1.00 70.19 96 THR A CA 1
ATOM 792 C C . THR A 1 96 ? 10.910 2.188 -28.893 1.00 70.19 96 THR A C 1
ATOM 794 O O . THR A 1 96 ? 10.690 1.789 -30.037 1.00 70.19 96 THR A O 1
ATOM 797 N N . GLU A 1 97 ? 12.146 2.435 -28.467 1.00 75.75 97 GLU A N 1
ATOM 798 C CA . GLU A 1 97 ? 13.342 2.266 -29.292 1.00 75.75 97 GLU A CA 1
ATOM 799 C C . GLU A 1 97 ? 13.537 0.819 -29.764 1.00 75.75 97 GLU A C 1
ATOM 801 O O . GLU A 1 97 ? 13.945 0.590 -30.906 1.00 75.75 97 GLU A O 1
ATOM 806 N N . ASP A 1 98 ? 13.238 -0.182 -28.927 1.00 73.19 98 ASP A N 1
ATOM 807 C CA . ASP A 1 98 ? 13.300 -1.610 -29.297 1.00 73.19 98 ASP A CA 1
ATOM 808 C C . ASP A 1 98 ? 12.286 -1.976 -30.358 1.00 73.19 98 ASP A C 1
ATOM 810 O O . ASP A 1 98 ? 12.596 -2.706 -31.303 1.00 73.19 98 ASP A O 1
ATOM 814 N N . TYR A 1 99 ? 11.072 -1.461 -30.212 1.00 78.12 99 TYR A N 1
ATOM 815 C CA . TYR A 1 99 ? 10.015 -1.687 -31.176 1.00 78.12 99 TYR A CA 1
ATOM 816 C C . TYR A 1 99 ? 10.412 -1.169 -32.566 1.00 78.12 99 TYR A C 1
ATOM 818 O O . TYR A 1 99 ? 10.366 -1.924 -33.542 1.00 78.12 99 TYR A O 1
ATOM 826 N N . PHE A 1 100 ? 10.883 0.079 -32.658 1.00 81.25 100 PHE A N 1
ATOM 827 C CA . PHE A 1 100 ? 11.322 0.659 -33.930 1.00 81.25 100 PHE A CA 1
ATOM 828 C C . PHE A 1 100 ? 12.568 -0.029 -34.493 1.00 81.25 100 PHE A C 1
ATOM 830 O O . PHE A 1 100 ? 12.601 -0.314 -35.691 1.00 81.25 100 PHE A O 1
ATOM 837 N N . TYR A 1 101 ? 13.555 -0.367 -33.656 1.00 84.25 101 TYR A N 1
ATOM 838 C CA . TYR A 1 101 ? 14.747 -1.090 -34.109 1.00 84.25 101 TYR A CA 1
ATOM 839 C C . TYR A 1 101 ? 14.381 -2.436 -34.731 1.00 84.25 101 TYR A C 1
ATOM 841 O O . TYR A 1 101 ? 14.832 -2.758 -35.828 1.00 84.25 101 TYR A O 1
ATOM 849 N N . ASN A 1 102 ? 13.510 -3.208 -34.079 1.00 80.56 102 ASN A N 1
ATOM 850 C CA . ASN A 1 102 ? 13.100 -4.517 -34.578 1.00 80.56 102 ASN A CA 1
ATOM 851 C C . ASN A 1 102 ? 12.343 -4.430 -35.909 1.00 80.56 102 ASN A C 1
ATOM 853 O O . ASN A 1 102 ? 12.542 -5.282 -36.775 1.00 80.56 102 ASN A O 1
ATOM 857 N N . ILE A 1 103 ? 11.500 -3.411 -36.095 1.00 81.19 103 ILE A N 1
ATOM 858 C CA . ILE A 1 103 ? 10.793 -3.186 -37.363 1.00 81.19 103 ILE A CA 1
ATOM 859 C C . ILE A 1 103 ? 11.780 -2.833 -38.474 1.00 81.19 103 ILE A C 1
ATOM 861 O O . ILE A 1 103 ? 11.788 -3.492 -39.514 1.00 81.19 103 ILE A O 1
ATOM 865 N N . LEU A 1 104 ? 12.643 -1.847 -38.235 1.00 85.75 104 LEU A N 1
ATOM 866 C CA . LEU A 1 104 ? 13.619 -1.381 -39.220 1.00 85.75 104 LEU A CA 1
ATOM 867 C C . LEU A 1 104 ? 14.688 -2.436 -39.528 1.00 85.75 104 LEU A C 1
ATOM 869 O O . LEU A 1 104 ? 15.232 -2.471 -40.627 1.00 85.75 104 LEU A O 1
ATOM 873 N N . ASN A 1 105 ? 14.992 -3.333 -38.588 1.00 84.31 105 ASN A N 1
ATOM 874 C CA . ASN A 1 105 ? 15.925 -4.425 -38.835 1.00 84.31 105 ASN A CA 1
ATOM 875 C C . ASN A 1 105 ? 15.317 -5.527 -39.721 1.00 84.31 105 ASN A C 1
ATOM 877 O O . ASN A 1 105 ? 16.045 -6.120 -40.523 1.00 84.31 105 ASN A O 1
ATOM 881 N N . ARG A 1 106 ? 14.005 -5.789 -39.600 1.00 83.25 106 ARG A N 1
ATOM 882 C CA . ARG A 1 106 ? 13.281 -6.767 -40.436 1.00 83.25 106 ARG A CA 1
ATOM 883 C C . ARG A 1 106 ? 13.213 -6.327 -41.892 1.00 83.25 106 ARG A C 1
ATOM 885 O O . ARG A 1 106 ? 13.504 -7.129 -42.773 1.00 83.25 106 ARG A O 1
ATOM 892 N N . ASP A 1 107 ? 12.860 -5.067 -42.124 1.00 85.06 107 ASP A N 1
ATOM 893 C CA . ASP A 1 107 ? 12.893 -4.450 -43.446 1.00 85.06 107 ASP A CA 1
ATOM 894 C C . ASP A 1 107 ? 13.653 -3.128 -43.370 1.00 85.06 107 ASP A C 1
ATOM 896 O O . ASP A 1 107 ? 13.145 -2.113 -42.891 1.00 85.06 107 ASP A O 1
ATOM 900 N N . LYS A 1 108 ? 14.894 -3.151 -43.862 1.00 87.81 108 LYS A N 1
ATOM 901 C CA . LYS A 1 108 ? 15.809 -2.005 -43.853 1.00 87.81 108 LYS A CA 1
ATOM 902 C C . LYS A 1 108 ? 15.498 -1.023 -44.985 1.00 87.81 108 LYS A C 1
ATOM 904 O O . LYS A 1 108 ? 16.413 -0.470 -45.594 1.00 87.81 108 LYS A O 1
ATOM 909 N N . SER A 1 109 ? 14.218 -0.831 -45.283 1.00 89.44 109 SER A N 1
ATOM 910 C CA . SER A 1 109 ? 13.738 0.027 -46.358 1.00 89.44 109 SER A CA 1
ATOM 911 C C . SER A 1 109 ? 12.943 1.189 -45.777 1.00 89.44 109 SER A C 1
ATOM 913 O O . SER A 1 109 ? 11.915 0.995 -45.135 1.00 89.44 109 SER A O 1
ATOM 915 N N . VAL A 1 110 ? 13.406 2.418 -46.000 1.00 86.62 110 VAL A N 1
ATOM 916 C CA . VAL A 1 110 ? 12.744 3.634 -45.504 1.00 86.62 110 VAL A CA 1
ATOM 917 C C . VAL A 1 110 ? 12.708 4.665 -46.620 1.00 86.62 110 VAL A C 1
ATOM 919 O O . VAL A 1 110 ? 13.720 4.917 -47.266 1.00 86.62 110 VAL A O 1
ATOM 922 N N . ALA A 1 111 ? 11.537 5.265 -46.857 1.00 83.50 111 ALA A N 1
ATOM 923 C CA . ALA A 1 111 ? 11.337 6.291 -47.887 1.00 83.50 111 ALA A CA 1
ATOM 924 C C . ALA A 1 111 ? 11.833 5.878 -49.295 1.00 83.50 111 ALA A C 1
ATOM 926 O O . ALA A 1 111 ? 12.362 6.695 -50.042 1.00 83.50 111 ALA A O 1
ATOM 927 N N . GLY A 1 112 ? 11.685 4.595 -49.650 1.00 84.88 112 GLY A N 1
ATOM 928 C CA . GLY A 1 112 ? 12.134 4.046 -50.937 1.00 84.88 112 GLY A CA 1
ATOM 929 C C . GLY A 1 112 ? 13.643 3.782 -51.040 1.00 84.88 112 GLY A C 1
ATOM 930 O O . GLY A 1 112 ? 14.101 3.303 -52.074 1.00 84.88 112 GLY A O 1
ATOM 931 N N . LEU A 1 113 ? 14.415 4.053 -49.985 1.00 85.69 113 LEU A N 1
ATOM 932 C CA . LEU A 1 113 ? 15.835 3.718 -49.892 1.00 85.69 113 LEU A CA 1
ATOM 933 C C . LEU A 1 113 ? 16.016 2.393 -49.160 1.00 85.69 113 LEU A C 1
ATOM 935 O O . LEU A 1 113 ? 15.357 2.154 -48.151 1.00 85.69 113 LEU A O 1
ATOM 939 N N . LYS A 1 114 ? 16.951 1.568 -49.635 1.00 90.06 114 LYS A N 1
ATOM 940 C CA . LYS A 1 114 ? 17.362 0.325 -48.978 1.00 90.06 114 LYS A CA 1
ATOM 941 C C . LYS A 1 114 ? 18.706 0.521 -48.282 1.00 90.06 114 LYS A C 1
ATOM 943 O O . LYS A 1 114 ? 19.640 1.066 -48.876 1.00 90.06 114 LYS A O 1
ATOM 948 N N . PHE A 1 115 ? 18.800 0.071 -47.039 1.00 87.50 115 PHE A N 1
ATOM 949 C CA . PHE A 1 115 ? 20.008 0.148 -46.226 1.00 87.50 115 PHE A CA 1
ATOM 950 C C . PHE A 1 115 ? 20.600 -1.241 -45.985 1.00 87.50 115 PHE A C 1
ATOM 952 O O . PHE A 1 115 ? 19.872 -2.227 -45.862 1.00 87.50 115 PHE A O 1
ATOM 959 N N . ASP A 1 116 ? 21.929 -1.305 -45.901 1.00 85.56 116 ASP A N 1
ATOM 960 C CA . ASP A 1 116 ? 22.659 -2.563 -45.717 1.00 85.56 116 ASP A CA 1
ATOM 961 C C . ASP A 1 116 ? 22.793 -2.903 -44.230 1.00 85.56 116 ASP A C 1
ATOM 963 O O . ASP A 1 116 ? 22.672 -4.059 -43.827 1.00 85.56 116 ASP A O 1
ATOM 967 N N . ASN 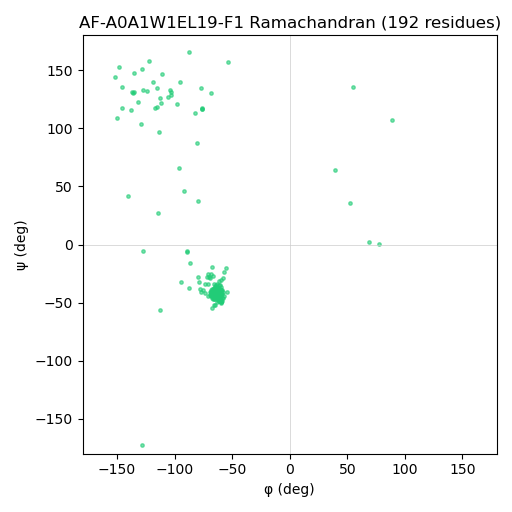A 1 117 ? 22.999 -1.876 -43.400 1.00 82.75 117 ASN A N 1
ATOM 968 C CA . ASN A 1 117 ? 23.295 -2.017 -41.980 1.00 82.75 117 ASN A CA 1
ATOM 969 C C . ASN A 1 117 ? 22.360 -1.156 -41.125 1.00 82.75 117 ASN A C 1
ATOM 971 O O . ASN A 1 117 ? 21.906 -0.093 -41.556 1.00 82.75 117 ASN A O 1
ATOM 975 N N . ILE A 1 118 ? 22.110 -1.619 -39.901 1.00 83.50 118 ILE A N 1
ATOM 976 C CA . ILE A 1 118 ? 21.379 -0.912 -38.848 1.00 83.50 118 ILE A CA 1
ATOM 977 C C . ILE A 1 118 ? 22.127 -1.102 -37.531 1.00 83.50 118 ILE A C 1
ATOM 979 O O . ILE A 1 118 ? 22.488 -2.221 -37.182 1.00 83.50 118 ILE A O 1
ATOM 983 N N . GLU A 1 119 ? 22.356 -0.018 -36.807 1.00 79.50 119 GLU A N 1
ATOM 984 C CA . GLU A 1 119 ? 23.129 -0.009 -35.569 1.00 79.50 119 GLU A CA 1
ATOM 985 C C . GLU A 1 119 ? 22.405 0.825 -34.512 1.00 79.50 119 GLU A C 1
ATOM 987 O O . GLU A 1 119 ? 21.754 1.827 -34.826 1.00 79.50 119 GLU A O 1
ATOM 992 N N . ARG A 1 120 ? 22.564 0.423 -33.250 1.00 71.94 120 ARG A N 1
ATOM 993 C CA . ARG A 1 120 ? 22.285 1.275 -32.092 1.00 71.94 120 ARG A CA 1
ATOM 994 C C . ARG A 1 120 ? 23.589 1.866 -31.631 1.00 71.94 120 ARG A C 1
ATOM 996 O O . ARG A 1 120 ? 24.520 1.124 -31.323 1.00 71.94 120 ARG A O 1
ATOM 1003 N N . ILE A 1 121 ? 23.674 3.185 -31.613 1.00 63.59 121 ILE A N 1
ATOM 1004 C CA . ILE A 1 121 ? 24.954 3.837 -31.417 1.00 63.59 121 ILE A CA 1
ATOM 1005 C C . ILE A 1 121 ? 24.959 4.577 -30.083 1.00 63.59 121 ILE A C 1
ATOM 1007 O O . ILE A 1 121 ? 24.539 5.727 -29.974 1.00 63.59 121 ILE A O 1
ATOM 1011 N N . LEU A 1 122 ? 25.513 3.897 -29.078 1.00 54.22 122 LEU A N 1
ATOM 1012 C CA . LEU A 1 122 ? 25.836 4.449 -27.765 1.00 54.22 122 LEU A CA 1
ATOM 1013 C C . LEU A 1 122 ? 27.315 4.876 -27.737 1.00 54.22 122 LEU A C 1
ATOM 1015 O O . LEU A 1 122 ? 28.123 4.276 -27.030 1.00 54.22 122 LEU A O 1
ATOM 1019 N N . TYR A 1 123 ? 27.719 5.885 -28.520 1.00 53.91 123 TYR A N 1
ATOM 1020 C CA . TYR A 1 123 ? 29.080 6.424 -28.379 1.00 53.91 123 TYR A CA 1
ATOM 1021 C C . TYR A 1 123 ? 29.137 7.399 -27.203 1.00 53.91 123 TYR A C 1
ATOM 1023 O O . TYR A 1 123 ? 29.040 8.621 -27.341 1.00 53.91 123 TYR A O 1
ATOM 1031 N N . GLN A 1 124 ? 29.385 6.846 -26.019 1.00 48.62 124 GLN A N 1
ATOM 1032 C CA . GLN A 1 124 ? 30.157 7.570 -25.022 1.00 48.62 124 GLN A CA 1
ATOM 1033 C C . GLN A 1 124 ? 31.620 7.488 -25.471 1.00 48.62 124 GLN A C 1
ATOM 1035 O O . GLN A 1 124 ? 32.173 6.399 -25.539 1.00 48.62 124 GLN A O 1
ATOM 1040 N N . TYR A 1 125 ? 32.219 8.640 -25.774 1.00 47.09 125 TYR A N 1
ATOM 1041 C CA . TYR A 1 125 ? 33.617 8.863 -26.174 1.00 47.09 125 TYR A CA 1
ATOM 1042 C C . TYR A 1 125 ? 33.946 8.785 -27.672 1.00 47.09 125 TYR A C 1
ATOM 1044 O O . TYR A 1 125 ? 34.165 7.716 -28.231 1.00 47.09 125 TYR A O 1
ATOM 1052 N N . ALA A 1 126 ? 34.203 9.958 -28.261 1.00 45.16 126 ALA A N 1
ATOM 1053 C CA . ALA A 1 126 ? 35.358 10.134 -29.141 1.00 45.16 126 ALA A CA 1
ATOM 1054 C C . ALA A 1 126 ? 35.855 11.592 -29.091 1.00 45.16 126 ALA A C 1
ATOM 1056 O O . ALA A 1 126 ? 35.206 12.477 -29.629 1.00 45.16 126 ALA A O 1
ATOM 1057 N N . ARG A 1 127 ? 37.030 11.787 -28.463 1.00 45.44 127 ARG A N 1
ATOM 1058 C CA . ARG A 1 127 ? 37.828 13.031 -28.314 1.00 45.44 127 ARG A CA 1
ATOM 1059 C C . ARG A 1 127 ? 37.125 14.261 -27.705 1.00 45.44 127 ARG A C 1
ATOM 1061 O O . ARG A 1 127 ? 36.042 14.642 -28.113 1.00 45.44 127 ARG A O 1
ATOM 1068 N N . HIS A 1 128 ? 37.828 14.928 -26.778 1.00 50.94 128 HIS A N 1
ATOM 1069 C CA . HIS A 1 128 ? 37.557 16.305 -26.322 1.00 50.94 128 HIS A CA 1
ATOM 1070 C C . HIS A 1 128 ? 36.060 16.652 -26.172 1.00 50.94 128 HIS A C 1
ATOM 1072 O O . HIS A 1 128 ? 35.536 17.499 -26.885 1.00 50.94 128 HIS A O 1
ATOM 1078 N N . ASP A 1 129 ? 35.376 15.978 -25.244 1.00 58.28 129 ASP A N 1
ATOM 1079 C CA . ASP A 1 129 ? 34.024 16.323 -24.771 1.00 58.28 129 ASP A CA 1
ATOM 1080 C C . ASP A 1 129 ? 32.843 16.135 -25.745 1.00 58.28 129 ASP A C 1
ATOM 1082 O O . ASP A 1 129 ? 31.695 16.374 -25.356 1.00 58.28 129 ASP A O 1
ATOM 1086 N N . LEU A 1 130 ? 33.057 15.626 -26.965 1.00 57.88 130 LEU A N 1
ATOM 1087 C CA . LEU A 1 130 ? 31.956 15.355 -27.893 1.00 57.88 130 LEU A CA 1
ATOM 1088 C C . LEU A 1 130 ? 31.288 14.000 -27.581 1.00 57.88 130 LEU A C 1
ATOM 1090 O O . LEU A 1 130 ? 31.881 12.929 -27.737 1.00 57.88 130 LEU A O 1
ATOM 1094 N N . LYS A 1 131 ? 30.030 14.046 -27.127 1.00 59.78 131 LYS A N 1
ATOM 1095 C CA . LYS A 1 131 ? 29.171 12.870 -26.905 1.00 59.78 131 LYS A CA 1
ATOM 1096 C C . LYS A 1 131 ? 27.973 12.917 -27.852 1.00 59.78 131 LYS A C 1
ATOM 1098 O O . LYS A 1 131 ? 27.342 13.964 -28.008 1.00 59.78 131 LYS A O 1
ATOM 1103 N N . GLY A 1 132 ? 27.670 11.785 -28.480 1.00 62.78 132 GLY A N 1
ATOM 1104 C CA . GLY A 1 132 ? 26.512 11.623 -29.353 1.00 62.78 132 GLY A CA 1
ATOM 1105 C C . GLY A 1 132 ? 25.842 10.285 -29.083 1.00 62.78 132 GLY A C 1
ATOM 1106 O O . GLY A 1 132 ? 26.445 9.240 -29.314 1.00 62.78 132 GLY A O 1
ATOM 1107 N N . GLU A 1 133 ? 24.611 10.341 -28.593 1.00 68.25 133 GLU A N 1
ATOM 1108 C CA . GLU A 1 133 ? 23.718 9.196 -28.453 1.00 68.25 133 GLU A CA 1
ATOM 1109 C C . GLU A 1 133 ? 22.699 9.265 -29.588 1.00 68.25 133 GLU A C 1
ATOM 1111 O O . GLU A 1 133 ? 22.126 10.331 -29.833 1.00 68.25 133 GLU A O 1
ATOM 1116 N N . TYR A 1 134 ? 22.548 8.162 -30.318 1.00 77.81 134 TYR A N 1
ATOM 1117 C CA . TYR A 1 134 ? 21.607 8.054 -31.426 1.00 77.81 134 TYR A CA 1
ATOM 1118 C C . TYR A 1 134 ? 20.817 6.761 -31.276 1.00 77.81 134 TYR A C 1
ATOM 1120 O O . TYR A 1 134 ? 21.411 5.677 -31.272 1.00 77.81 134 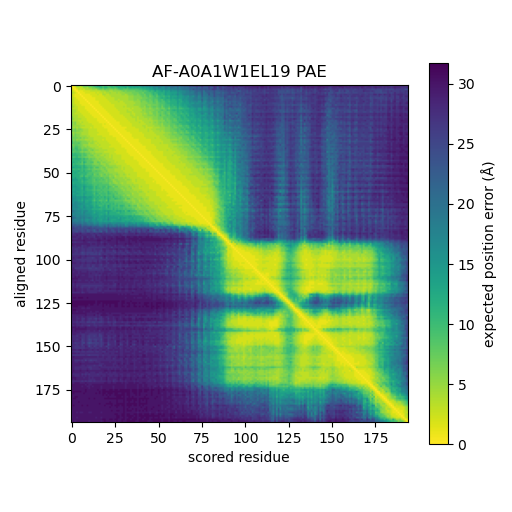TYR A O 1
ATOM 1128 N N . ASP A 1 135 ? 19.492 6.884 -31.214 1.00 81.25 135 ASP A N 1
ATOM 1129 C CA . ASP A 1 135 ? 18.602 5.754 -30.946 1.00 81.25 135 ASP A CA 1
ATOM 1130 C C . ASP A 1 135 ? 18.760 4.659 -32.016 1.00 81.25 135 ASP A C 1
ATOM 1132 O O . ASP A 1 135 ? 18.959 3.483 -31.698 1.00 81.25 135 ASP A O 1
ATOM 1136 N N . ILE A 1 136 ? 18.719 5.031 -33.305 1.00 85.62 136 ILE A N 1
ATOM 1137 C CA . ILE A 1 136 ? 18.955 4.111 -34.430 1.00 85.62 136 ILE A CA 1
ATOM 1138 C C . ILE A 1 136 ? 19.663 4.833 -35.581 1.00 85.62 136 ILE A C 1
ATOM 1140 O O . ILE A 1 136 ? 19.264 5.921 -36.002 1.00 85.62 136 ILE A O 1
ATOM 1144 N N . ILE A 1 137 ? 20.674 4.182 -36.159 1.00 85.00 137 ILE A N 1
ATOM 1145 C CA . ILE A 1 137 ? 21.325 4.619 -37.396 1.00 85.00 137 ILE A CA 1
ATOM 1146 C C . ILE A 1 137 ? 21.275 3.49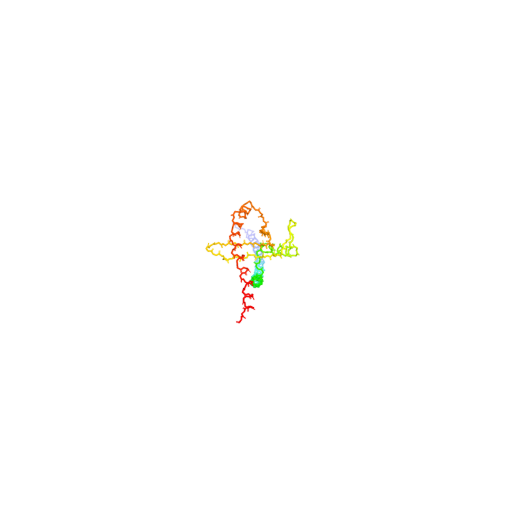8 -38.428 1.00 85.00 137 ILE A C 1
ATOM 1148 O O . ILE A 1 137 ? 21.635 2.360 -38.144 1.00 85.00 137 ILE A O 1
ATOM 1152 N N . MET A 1 138 ? 20.871 3.829 -39.651 1.00 84.25 138 MET A N 1
ATOM 1153 C CA . MET A 1 138 ? 20.911 2.927 -40.801 1.00 84.25 138 MET A CA 1
ATOM 1154 C C . MET A 1 138 ? 21.825 3.506 -41.869 1.00 84.25 138 MET A C 1
ATOM 1156 O O . MET A 1 138 ? 21.814 4.710 -42.110 1.00 84.25 138 MET A O 1
ATOM 1160 N N . PHE A 1 139 ? 22.625 2.675 -42.527 1.00 85.25 139 PHE A N 1
ATOM 1161 C CA . PHE A 1 139 ? 23.523 3.153 -43.57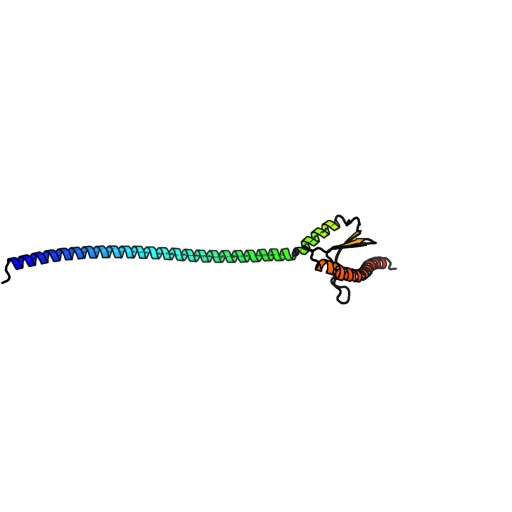4 1.00 85.25 139 PHE A CA 1
ATOM 1162 C C . PHE A 1 139 ? 23.752 2.117 -44.671 1.00 85.25 139 PHE A C 1
ATOM 1164 O O . PHE A 1 139 ? 23.657 0.905 -44.467 1.00 85.25 139 PHE A O 1
ATOM 1171 N N . ASN A 1 140 ? 24.054 2.635 -45.854 1.00 80.69 140 ASN A N 1
ATOM 1172 C CA . ASN A 1 140 ? 24.579 1.902 -46.999 1.00 80.69 140 ASN A CA 1
ATOM 1173 C C . ASN A 1 140 ? 25.838 2.628 -47.508 1.00 80.69 140 ASN A C 1
ATOM 1175 O O . ASN A 1 140 ? 26.311 3.579 -46.881 1.00 80.69 140 ASN A O 1
ATOM 1179 N N . GLY A 1 141 ? 26.386 2.205 -48.647 1.00 74.56 141 GLY A N 1
ATOM 1180 C CA . GLY A 1 141 ? 27.580 2.833 -49.229 1.00 74.56 141 GLY A CA 1
ATOM 1181 C C . GLY A 1 141 ? 27.463 4.341 -49.518 1.00 74.56 141 GLY A C 1
ATOM 1182 O O . GLY A 1 141 ? 28.482 5.029 -49.534 1.00 74.56 141 GLY A O 1
ATOM 1183 N N . ASN A 1 142 ? 26.244 4.868 -49.699 1.00 79.44 142 ASN A N 1
ATOM 1184 C CA . ASN A 1 142 ? 25.997 6.212 -50.238 1.00 79.44 142 ASN A CA 1
ATOM 1185 C C . ASN A 1 142 ? 25.069 7.082 -49.370 1.00 79.44 142 ASN A C 1
ATOM 1187 O O . ASN A 1 142 ? 24.817 8.240 -49.703 1.00 79.44 142 ASN A O 1
ATOM 1191 N N . SER A 1 143 ? 24.484 6.548 -48.300 1.00 79.88 143 SER A N 1
ATOM 1192 C CA . SER A 1 143 ? 23.444 7.217 -47.516 1.00 79.88 143 SER A CA 1
ATOM 1193 C C . SER A 1 143 ? 23.456 6.751 -46.067 1.00 79.88 143 SER A C 1
ATOM 1195 O O . SER A 1 143 ? 23.681 5.576 -45.778 1.00 79.88 143 SER A O 1
ATOM 1197 N N . VAL A 1 144 ? 23.162 7.686 -45.165 1.00 83.12 144 VAL A N 1
ATOM 1198 C CA . VAL A 1 144 ? 22.970 7.437 -43.735 1.00 83.12 144 VAL A CA 1
ATOM 1199 C C . VAL A 1 144 ? 21.630 8.031 -43.318 1.00 83.12 144 VAL A C 1
ATOM 1201 O O . VAL A 1 144 ? 21.328 9.176 -43.650 1.00 83.12 144 VAL A O 1
ATOM 1204 N N . LEU A 1 145 ? 20.846 7.256 -42.581 1.00 84.75 145 LEU A N 1
ATOM 1205 C CA . LEU A 1 145 ? 19.603 7.656 -41.945 1.00 84.75 145 LEU A CA 1
ATOM 1206 C C . LEU A 1 145 ? 19.799 7.625 -40.429 1.00 84.75 145 LEU A C 1
ATOM 1208 O O . LEU A 1 145 ? 20.202 6.604 -39.877 1.00 84.75 145 LEU A O 1
ATOM 1212 N N . ILE A 1 146 ? 19.492 8.740 -39.771 1.00 85.06 146 ILE A N 1
ATOM 1213 C CA . ILE A 1 146 ? 19.462 8.861 -38.311 1.00 85.06 146 ILE A CA 1
ATOM 1214 C C . ILE A 1 146 ? 17.994 8.906 -37.901 1.00 85.06 146 ILE A C 1
ATOM 1216 O O . ILE A 1 146 ? 17.235 9.719 -38.436 1.00 85.06 146 ILE A O 1
ATOM 1220 N N . VAL A 1 147 ? 17.597 8.042 -36.973 1.00 85.88 147 VAL A N 1
ATOM 1221 C CA . VAL A 1 147 ? 16.236 7.985 -36.443 1.00 85.88 147 VAL A CA 1
ATOM 1222 C C . VAL A 1 147 ? 16.290 8.314 -34.959 1.00 85.88 147 VAL A C 1
ATOM 1224 O O . VAL A 1 147 ? 16.906 7.591 -34.183 1.00 85.88 147 VAL A O 1
ATOM 1227 N N . GLU A 1 148 ? 15.632 9.411 -34.596 1.00 86.12 148 GLU A N 1
ATOM 1228 C CA . GLU A 1 148 ? 15.418 9.846 -33.215 1.00 86.12 148 GLU A CA 1
ATOM 1229 C C . GLU A 1 148 ? 13.975 9.522 -32.817 1.00 86.12 148 GLU A C 1
ATOM 1231 O O . GLU A 1 148 ? 13.025 9.847 -33.539 1.00 86.12 148 GLU A O 1
ATOM 1236 N N . ILE A 1 149 ? 13.802 8.902 -31.658 1.00 84.50 149 ILE A N 1
ATOM 1237 C CA . ILE A 1 149 ? 12.539 8.378 -31.164 1.00 84.50 149 ILE A CA 1
ATOM 1238 C C . ILE A 1 149 ? 12.107 9.212 -29.959 1.00 84.50 149 ILE A C 1
ATOM 1240 O O . ILE A 1 149 ? 12.795 9.359 -28.949 1.00 84.50 149 ILE A O 1
ATOM 1244 N N . LYS A 1 150 ? 10.915 9.806 -30.065 1.00 83.06 150 LYS A N 1
ATOM 1245 C CA . LYS A 1 150 ? 10.306 10.596 -28.991 1.00 83.06 150 LYS A CA 1
ATOM 1246 C C . LYS A 1 150 ? 8.834 10.250 -28.858 1.00 83.06 150 LYS A C 1
ATOM 1248 O O . LYS A 1 150 ? 8.077 10.359 -29.816 1.00 83.06 150 LYS A O 1
ATOM 1253 N N . ASN A 1 151 ? 8.404 9.964 -27.630 1.00 74.69 151 ASN A N 1
ATOM 1254 C CA . ASN A 1 151 ? 6.990 9.734 -27.310 1.00 74.69 151 ASN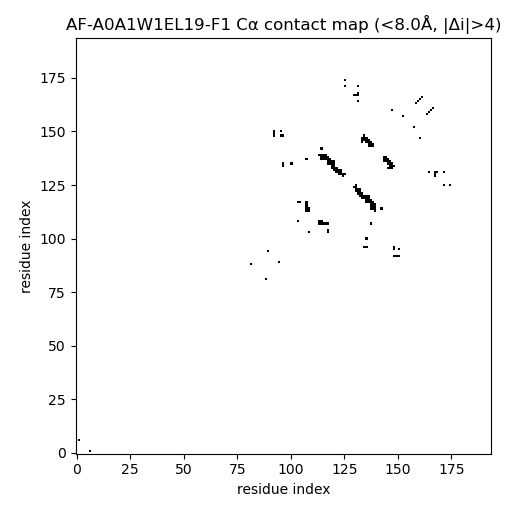 A CA 1
ATOM 1255 C C . ASN A 1 151 ? 6.095 10.942 -27.646 1.00 74.69 151 ASN A C 1
ATOM 1257 O O . ASN A 1 151 ? 4.919 10.776 -27.960 1.00 74.69 151 ASN A O 1
ATOM 1261 N N . LYS A 1 152 ? 6.634 12.167 -27.566 1.00 80.56 152 LYS A N 1
ATOM 1262 C CA . LYS A 1 152 ? 5.983 13.409 -28.011 1.00 80.56 152 LYS A CA 1
ATOM 1263 C C . LYS A 1 152 ? 7.036 14.364 -28.566 1.00 80.56 152 LYS A C 1
ATOM 1265 O O . LYS A 1 152 ? 7.896 14.807 -27.807 1.00 80.56 152 LYS A O 1
ATOM 1270 N N . ILE A 1 153 ? 6.940 14.695 -29.852 1.00 82.62 153 ILE A N 1
ATOM 1271 C CA . ILE A 1 153 ? 7.859 15.618 -30.532 1.00 82.62 153 ILE A CA 1
ATOM 1272 C C . ILE A 1 153 ? 7.515 17.067 -30.164 1.00 82.62 153 ILE A C 1
ATOM 1274 O O . ILE A 1 153 ? 6.348 17.464 -30.187 1.00 82.62 153 ILE A O 1
ATOM 1278 N N . ARG A 1 154 ? 8.531 17.870 -29.839 1.00 89.50 154 ARG A N 1
ATOM 1279 C CA . ARG A 1 154 ? 8.437 19.321 -29.620 1.00 89.50 154 ARG A CA 1
ATOM 1280 C C . ARG A 1 154 ? 9.380 20.044 -30.584 1.00 89.50 154 ARG A C 1
ATOM 1282 O O . ARG A 1 154 ? 10.378 19.477 -31.016 1.00 89.50 154 ARG A O 1
ATOM 1289 N N .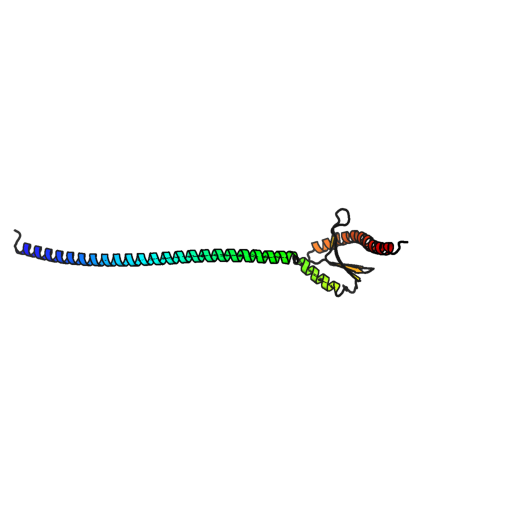 ASN A 1 155 ? 9.130 21.327 -30.859 1.00 89.88 155 ASN A N 1
ATOM 1290 C CA . ASN A 1 155 ? 9.968 22.116 -31.781 1.00 89.88 155 ASN A CA 1
ATOM 1291 C C . ASN A 1 155 ? 11.458 22.100 -31.399 1.00 89.88 155 ASN A C 1
ATOM 1293 O O . ASN A 1 155 ? 12.308 21.877 -32.253 1.00 89.88 155 ASN A O 1
ATOM 1297 N N . LYS A 1 156 ? 11.766 22.196 -30.098 1.00 87.69 156 LYS A N 1
ATOM 1298 C CA . LYS A 1 156 ? 13.143 22.106 -29.587 1.00 87.69 156 LYS A CA 1
ATOM 1299 C C . LYS A 1 156 ? 13.854 20.792 -29.941 1.00 87.69 156 LYS A C 1
ATOM 1301 O O . LYS A 1 156 ? 15.076 20.776 -30.032 1.00 87.69 156 LYS A O 1
ATOM 1306 N N . ASP A 1 157 ? 13.111 19.697 -30.099 1.00 84.25 157 ASP A N 1
ATOM 1307 C CA . ASP A 1 157 ? 13.680 18.381 -30.399 1.00 84.25 157 ASP A CA 1
ATOM 1308 C C . ASP A 1 157 ? 14.108 18.340 -31.874 1.00 84.25 157 ASP A C 1
ATOM 1310 O O . ASP A 1 157 ? 15.202 17.883 -32.193 1.00 84.25 157 ASP A O 1
ATOM 1314 N N . ILE A 1 158 ? 13.300 18.938 -32.758 1.00 84.62 158 ILE A N 1
ATOM 1315 C CA . ILE A 1 158 ? 13.628 19.126 -34.179 1.00 84.62 158 ILE A CA 1
ATOM 1316 C C . ILE A 1 158 ? 14.848 20.042 -34.333 1.00 84.62 158 ILE A C 1
ATOM 1318 O O . ILE A 1 158 ? 15.751 19.749 -35.120 1.00 84.62 158 ILE A O 1
ATOM 1322 N N . ASP A 1 159 ? 14.891 21.139 -33.575 1.00 87.44 159 ASP A N 1
ATOM 1323 C CA . ASP A 1 159 ? 16.008 22.083 -33.619 1.00 87.44 159 ASP A CA 1
ATOM 1324 C C . ASP A 1 159 ? 17.304 21.437 -33.117 1.00 87.44 159 ASP A C 1
ATOM 1326 O O . ASP A 1 159 ? 18.348 21.579 -33.755 1.00 87.44 159 ASP A O 1
ATOM 1330 N N . ASN A 1 160 ? 17.248 20.663 -32.028 1.00 84.50 160 ASN A N 1
ATOM 1331 C CA . ASN A 1 160 ? 18.394 19.909 -31.515 1.00 84.50 160 ASN A CA 1
ATOM 1332 C C . ASN A 1 160 ? 18.890 18.853 -32.513 1.00 84.50 160 ASN A C 1
ATOM 1334 O O . ASN A 1 160 ? 20.103 18.741 -32.711 1.00 84.50 160 ASN A O 1
ATOM 1338 N N . LEU A 1 161 ? 17.980 18.124 -33.172 1.00 81.50 161 LEU A N 1
ATOM 1339 C CA . LEU A 1 161 ? 18.338 17.145 -34.200 1.00 81.50 161 LEU A CA 1
ATOM 1340 C C . LEU A 1 161 ? 19.119 17.819 -35.340 1.00 81.50 161 LEU A C 1
ATOM 1342 O O . LEU A 1 161 ? 20.208 17.377 -35.708 1.00 81.50 161 LEU A O 1
ATOM 1346 N N . LYS A 1 162 ? 18.606 18.945 -35.852 1.00 80.50 162 LYS A N 1
ATOM 1347 C CA . LYS A 1 162 ? 19.219 19.687 -36.967 1.00 80.50 162 LYS A CA 1
ATOM 1348 C C . LYS A 1 162 ? 20.550 20.342 -36.614 1.00 80.50 162 LYS A C 1
ATOM 1350 O O . LYS A 1 162 ? 21.469 20.322 -37.428 1.00 80.50 162 LYS A O 1
ATOM 1355 N N . THR A 1 163 ? 20.632 20.966 -35.442 1.00 80.25 163 THR A N 1
ATOM 1356 C CA . THR A 1 163 ? 21.751 21.857 -35.093 1.00 80.25 163 THR A CA 1
ATOM 1357 C C . THR A 1 163 ? 22.860 21.164 -34.316 1.00 80.25 163 THR A C 1
ATOM 1359 O O . THR A 1 163 ? 24.018 21.533 -34.481 1.00 80.25 163 THR A O 1
ATOM 1362 N N . LYS A 1 164 ? 22.532 20.162 -33.490 1.00 78.69 164 LYS A N 1
ATOM 1363 C CA . LYS A 1 164 ? 23.491 19.500 -32.596 1.00 78.69 164 LYS A CA 1
ATOM 1364 C C . LYS A 1 164 ? 23.747 18.057 -32.994 1.00 78.69 164 LYS A C 1
ATOM 1366 O O . LYS A 1 164 ? 24.888 17.707 -33.259 1.00 78.69 164 LYS A O 1
ATOM 1371 N N . GLN A 1 165 ? 22.709 17.225 -33.078 1.00 75.25 165 GLN A N 1
ATOM 1372 C CA . GLN A 1 165 ? 22.906 15.791 -33.329 1.00 75.25 165 GLN A CA 1
ATOM 1373 C C . GLN A 1 165 ? 23.490 15.530 -34.721 1.00 75.25 165 GLN A C 1
ATOM 1375 O O . GLN A 1 165 ? 24.479 14.817 -34.834 1.00 75.25 165 GLN A O 1
ATOM 1380 N N . ILE A 1 166 ? 22.964 16.152 -35.784 1.00 78.75 166 ILE A N 1
ATOM 1381 C CA . ILE A 1 166 ? 23.528 15.984 -37.136 1.00 78.75 166 ILE A CA 1
ATOM 1382 C C . ILE A 1 166 ? 24.955 16.550 -37.233 1.00 78.75 166 ILE A C 1
ATOM 1384 O O . ILE A 1 166 ? 25.796 15.963 -37.915 1.00 78.75 166 ILE A O 1
ATOM 1388 N N . ALA A 1 167 ? 25.243 17.671 -36.563 1.00 80.25 167 ALA A N 1
ATOM 1389 C CA . ALA A 1 167 ? 26.582 18.263 -36.544 1.00 80.25 167 ALA A CA 1
ATOM 1390 C C . ALA A 1 167 ? 27.587 17.329 -35.850 1.00 80.25 167 ALA A C 1
ATOM 1392 O O . ALA A 1 167 ? 28.579 16.935 -36.464 1.00 80.25 167 ALA A O 1
ATOM 1393 N N . ASN A 1 168 ? 27.259 16.872 -34.638 1.00 76.62 168 ASN A N 1
ATOM 1394 C CA . ASN A 1 168 ? 28.068 15.916 -33.886 1.00 76.62 168 ASN A CA 1
ATOM 1395 C C . ASN A 1 168 ? 28.240 14.605 -34.661 1.00 76.62 168 ASN A C 1
ATOM 1397 O O . ASN A 1 168 ? 29.330 14.039 -34.687 1.00 76.62 168 ASN A O 1
ATOM 1401 N N . PHE A 1 169 ? 27.190 14.126 -35.337 1.00 76.12 169 PHE A N 1
ATOM 1402 C CA . PHE A 1 169 ? 27.257 12.896 -36.119 1.00 76.12 169 PHE A CA 1
ATOM 1403 C C . PHE A 1 169 ? 28.266 13.017 -37.255 1.00 76.12 169 PHE A C 1
ATOM 1405 O O . PHE A 1 169 ? 29.044 12.097 -37.476 1.00 76.12 169 PHE A O 1
ATOM 1412 N N . ARG A 1 170 ? 28.297 14.149 -37.966 1.00 75.19 170 ARG A N 1
ATOM 1413 C CA . ARG A 1 170 ? 29.249 14.362 -39.067 1.00 75.19 170 ARG A CA 1
ATOM 1414 C C . ARG A 1 170 ? 30.700 14.325 -38.594 1.00 75.19 170 ARG A C 1
ATOM 1416 O O . ARG A 1 170 ? 31.532 13.756 -39.297 1.00 75.19 170 ARG A O 1
ATOM 1423 N N . GLU A 1 171 ? 30.992 14.894 -37.428 1.00 72.00 171 GLU A N 1
ATOM 1424 C CA . GLU A 1 171 ? 32.336 14.877 -36.837 1.00 72.00 171 GLU A CA 1
ATOM 1425 C C . GLU A 1 171 ? 32.721 13.475 -36.334 1.00 72.00 171 GLU A C 1
ATOM 1427 O O . GLU A 1 171 ? 33.804 12.965 -36.637 1.00 72.00 171 GLU A O 1
ATOM 1432 N N . LEU A 1 172 ? 31.801 12.795 -35.640 1.00 69.06 172 LEU A N 1
ATOM 1433 C CA . LEU A 1 172 ? 32.018 11.441 -35.122 1.00 69.06 172 LEU A CA 1
ATOM 1434 C C . LEU A 1 172 ? 32.120 10.396 -36.241 1.00 69.06 172 LEU A C 1
ATOM 1436 O O . LEU A 1 172 ? 32.984 9.521 -36.192 1.00 69.06 172 LEU A O 1
ATOM 1440 N N . PHE A 1 173 ? 31.283 10.485 -37.276 1.00 66.00 173 PHE A N 1
ATOM 1441 C CA . PHE A 1 173 ? 31.223 9.507 -38.364 1.00 66.00 173 PHE A CA 1
ATOM 1442 C C . PHE A 1 173 ? 32.522 9.448 -39.169 1.00 66.00 173 PHE A C 1
ATOM 1444 O O . PHE A 1 173 ? 32.937 8.366 -39.579 1.00 66.00 173 PHE A O 1
ATOM 1451 N N . GLN A 1 174 ? 33.213 10.577 -39.351 1.00 63.06 174 GLN A N 1
ATOM 1452 C CA . GLN A 1 174 ? 34.539 10.588 -39.978 1.00 63.06 174 GLN A CA 1
ATOM 1453 C C . GLN A 1 174 ? 35.548 9.760 -39.168 1.00 63.06 174 GLN A C 1
ATOM 1455 O O . GLN A 1 174 ? 36.334 9.011 -39.744 1.00 63.06 174 GLN A O 1
ATOM 1460 N N . THR A 1 175 ? 35.463 9.818 -37.838 1.00 56.38 175 THR A N 1
ATOM 1461 C CA . THR A 1 175 ? 36.317 9.051 -36.920 1.00 56.38 175 THR A CA 1
ATOM 1462 C C . THR A 1 175 ? 35.937 7.564 -36.885 1.00 56.38 175 THR A C 1
ATOM 1464 O O . THR A 1 175 ? 36.809 6.700 -36.937 1.00 56.38 175 THR A O 1
ATOM 1467 N N . ILE A 1 176 ? 34.638 7.242 -36.869 1.00 53.78 176 ILE A N 1
ATOM 1468 C CA . ILE A 1 176 ? 34.122 5.859 -36.869 1.00 53.78 176 ILE A CA 1
ATOM 1469 C C . ILE A 1 176 ? 34.432 5.152 -38.189 1.00 53.78 176 ILE A C 1
ATOM 1471 O O . ILE A 1 176 ? 34.807 3.982 -38.183 1.00 53.78 176 ILE A O 1
ATOM 1475 N N . LYS A 1 177 ? 34.330 5.859 -39.322 1.00 51.97 177 LYS A N 1
ATOM 1476 C CA . LYS A 1 177 ? 34.741 5.335 -40.627 1.00 51.97 177 LYS A CA 1
ATOM 1477 C C . LYS A 1 177 ? 36.214 4.915 -40.580 1.00 51.97 177 LYS A C 1
ATOM 1479 O O . LYS A 1 177 ? 36.534 3.813 -41.000 1.00 51.97 177 LYS A O 1
ATOM 1484 N N . ILE A 1 178 ? 37.091 5.730 -39.992 1.00 49.84 178 ILE A N 1
ATOM 1485 C CA . ILE A 1 178 ? 38.512 5.389 -39.825 1.00 49.84 178 ILE A CA 1
ATOM 1486 C C . ILE A 1 178 ? 38.687 4.137 -38.942 1.00 49.84 178 ILE A C 1
ATOM 1488 O O . ILE A 1 178 ? 39.398 3.219 -39.338 1.00 49.84 178 ILE A O 1
ATOM 1492 N N . LEU A 1 179 ? 37.992 4.042 -37.803 1.00 48.09 179 LEU A N 1
ATOM 1493 C CA . LEU A 1 179 ? 38.122 2.911 -36.870 1.00 48.09 179 LEU A CA 1
ATOM 1494 C C . LEU A 1 179 ? 37.553 1.585 -37.416 1.00 48.09 179 LEU A C 1
ATOM 1496 O O . LEU A 1 179 ? 38.215 0.554 -37.312 1.00 48.09 179 LEU A O 1
ATOM 1500 N N . LYS A 1 180 ? 36.374 1.600 -38.055 1.00 52.25 180 LYS A N 1
ATOM 1501 C CA . LYS A 1 180 ? 35.712 0.392 -38.595 1.00 52.25 180 LYS A CA 1
ATOM 1502 C C . LYS A 1 180 ? 36.456 -0.197 -39.801 1.00 52.25 180 LYS A C 1
ATOM 1504 O O . LYS A 1 180 ? 36.428 -1.407 -40.001 1.00 52.25 180 LYS A O 1
ATOM 1509 N N . TYR A 1 181 ? 37.167 0.628 -40.579 1.00 50.56 181 TYR A N 1
ATOM 1510 C CA . TYR A 1 181 ? 38.076 0.122 -41.612 1.00 50.56 181 TYR A CA 1
ATOM 1511 C C . TYR A 1 181 ? 39.413 -0.359 -41.026 1.00 50.56 181 TYR A C 1
ATOM 1513 O O . TYR A 1 181 ? 39.950 -1.340 -41.526 1.00 50.56 181 TYR A O 1
ATOM 1521 N N . MET A 1 182 ? 39.934 0.234 -39.944 1.00 43.25 182 MET A N 1
ATOM 1522 C CA . MET A 1 182 ? 41.165 -0.253 -39.293 1.00 43.25 182 MET A CA 1
ATOM 1523 C C . MET A 1 182 ? 41.032 -1.672 -38.712 1.00 43.25 182 MET A C 1
ATOM 1525 O O . MET A 1 182 ? 41.990 -2.439 -38.783 1.00 43.25 182 MET A O 1
ATOM 1529 N N . GLU A 1 183 ? 39.854 -2.052 -38.211 1.00 50.03 183 GLU A N 1
ATOM 1530 C CA . GLU A 1 183 ? 39.575 -3.411 -37.711 1.00 50.03 183 GLU A CA 1
ATOM 1531 C C . GLU A 1 183 ? 39.625 -4.465 -38.838 1.00 50.03 183 GLU A C 1
ATOM 1533 O O . GLU A 1 183 ? 40.182 -5.549 -38.670 1.00 50.03 183 GLU A O 1
ATOM 1538 N N . GLN A 1 184 ? 39.142 -4.109 -40.036 1.00 47.16 184 GLN A N 1
ATOM 1539 C CA . GLN A 1 184 ? 39.210 -4.969 -41.227 1.00 47.16 184 GLN A CA 1
ATOM 1540 C C . GLN A 1 184 ? 40.641 -5.123 -41.774 1.00 47.16 184 GLN A C 1
ATOM 1542 O O . GLN A 1 184 ? 40.966 -6.163 -42.345 1.00 47.16 184 GLN A O 1
ATOM 1547 N N . TRP A 1 185 ? 41.520 -4.133 -41.572 1.00 44.31 185 TRP A N 1
ATOM 1548 C CA . TRP A 1 185 ? 42.936 -4.234 -41.951 1.00 44.31 185 TRP A CA 1
ATOM 1549 C C . TRP A 1 185 ? 43.776 -5.027 -40.940 1.00 44.31 185 TRP A C 1
ATOM 1551 O O . TRP A 1 185 ? 44.749 -5.650 -41.352 1.00 44.31 185 TRP A O 1
ATOM 1561 N N . GLN A 1 186 ? 43.414 -5.074 -39.652 1.00 49.00 186 GLN A N 1
ATOM 1562 C CA . GLN A 1 186 ? 44.131 -5.900 -38.666 1.00 49.00 186 GLN A CA 1
ATOM 1563 C C . GLN A 1 186 ? 43.968 -7.405 -38.921 1.00 49.00 186 GLN A C 1
ATOM 1565 O O . GLN A 1 186 ? 44.943 -8.143 -38.793 1.00 49.00 186 GLN A O 1
ATOM 1570 N N . ASP A 1 187 ? 42.783 -7.853 -39.345 1.00 47.91 187 ASP A N 1
ATOM 1571 C CA . ASP A 1 187 ? 42.533 -9.257 -39.712 1.00 47.91 187 ASP A CA 1
ATOM 1572 C C . ASP A 1 187 ? 43.204 -9.651 -41.045 1.00 47.91 187 ASP A C 1
ATOM 1574 O O . ASP A 1 187 ? 43.586 -10.800 -41.254 1.00 47.91 187 ASP A O 1
ATOM 1578 N N . LEU A 1 188 ? 43.404 -8.689 -41.951 1.00 41.09 188 LEU A N 1
ATOM 1579 C CA . LEU A 1 188 ? 44.148 -8.887 -43.201 1.00 41.09 188 LEU A CA 1
ATOM 1580 C C . LEU A 1 188 ? 45.669 -8.880 -42.972 1.00 41.09 188 LEU A C 1
ATOM 1582 O O . LEU A 1 188 ? 46.378 -9.696 -43.554 1.00 41.09 188 LEU A O 1
ATOM 1586 N N . LEU A 1 189 ? 46.170 -8.015 -42.085 1.00 41.88 189 LEU A N 1
ATOM 1587 C CA . LEU A 1 189 ? 47.586 -7.950 -41.704 1.00 41.88 189 LEU A CA 1
ATOM 1588 C C . LEU A 1 189 ? 48.016 -9.149 -40.845 1.00 41.88 189 LEU A C 1
ATOM 1590 O O . LEU A 1 189 ? 49.134 -9.629 -41.013 1.00 41.88 189 LEU A O 1
ATOM 1594 N N . SER A 1 190 ? 47.137 -9.686 -39.988 1.00 48.91 190 SER A N 1
ATOM 1595 C CA . SER A 1 190 ? 47.407 -10.917 -39.223 1.00 48.91 190 SER A CA 1
ATOM 1596 C C . SER A 1 190 ? 47.480 -12.166 -40.111 1.00 48.91 190 SER A C 1
ATOM 1598 O O . SER A 1 190 ? 48.162 -13.127 -39.768 1.00 48.91 190 SER A O 1
ATOM 1600 N N . LYS A 1 191 ? 46.820 -12.137 -41.277 1.00 47.78 191 LYS A N 1
ATOM 1601 C CA . LYS A 1 191 ? 46.856 -13.189 -42.308 1.00 47.78 191 LYS A CA 1
ATOM 1602 C C . LYS A 1 191 ? 47.978 -13.005 -43.336 1.00 47.78 191 LYS A C 1
ATOM 1604 O O . LYS A 1 191 ? 48.184 -13.890 -44.161 1.00 47.78 191 LYS A O 1
ATOM 1609 N N . MET A 1 192 ? 48.699 -11.883 -43.293 1.00 35.81 192 MET A N 1
ATOM 1610 C CA . MET A 1 192 ? 49.819 -11.555 -44.185 1.00 35.81 192 MET A CA 1
ATOM 1611 C C . MET A 1 192 ? 51.168 -11.475 -43.445 1.00 35.81 192 MET A C 1
ATOM 1613 O O . MET A 1 192 ? 52.078 -10.777 -43.896 1.00 35.81 192 MET A O 1
ATOM 1617 N N . SER A 1 193 ? 51.329 -12.191 -42.327 1.00 36.25 193 SER A N 1
ATOM 1618 C CA . SER A 1 193 ? 52.654 -12.414 -41.741 1.00 36.25 193 SER A CA 1
ATOM 1619 C C . SER A 1 193 ? 53.415 -13.473 -42.548 1.00 36.25 193 SER A C 1
ATOM 1621 O O . SER A 1 193 ? 52.977 -14.625 -42.607 1.00 36.25 193 SER A O 1
ATOM 1623 N N . TRP A 1 194 ? 54.536 -13.075 -43.153 1.00 44.97 194 TRP A N 1
ATOM 1624 C CA . TRP A 1 194 ? 55.618 -13.986 -43.542 1.00 44.97 194 TRP A CA 1
ATOM 1625 C C . TRP A 1 194 ? 56.381 -14.449 -42.302 1.00 44.97 194 TRP A C 1
ATOM 1627 O O . TRP A 1 194 ? 56.572 -13.601 -41.399 1.00 44.97 194 TRP A O 1
#

InterPro domains:
  IPR011335 Restriction endonuclease type II-like [SSF52980] (12-170)

Nearest PDB structures (foldseek):
  6p4o-assembly2_D  TM=6.189E-01  e=2.474E+00  Sulfurisphaera tokodaii str. 7
  4ceh-assembly1_A  TM=4.246E-01  e=3.694E+00  Bacillus subtilis subsp. subtilis str. 168

Organism: NCBI:txid652676

Solvent-accessible surface area (backbone atoms only — not comparable to full-atom values): 11114 Å² total; per-residue (Å²): 130,90,51,72,64,60,54,52,51,53,52,52,52,51,54,50,52,52,51,53,49,53,50,52,50,53,54,49,52,52,52,49,54,54,49,52,50,52,49,51,54,49,52,50,52,49,55,51,50,51,52,54,49,51,55,50,52,52,52,52,53,53,50,51,53,53,48,54,51,52,50,51,52,48,50,51,51,51,47,50,47,49,56,61,25,68,78,59,72,60,49,81,62,51,55,51,51,50,54,53,48,55,52,44,67,75,49,45,60,56,96,91,42,75,40,79,45,75,46,70,42,78,42,79,73,64,70,94,90,50,69,53,80,42,70,34,37,34,32,44,100,86,50,76,47,79,47,82,87,64,100,72,85,49,72,69,56,56,51,41,44,66,66,46,52,52,51,52,45,59,60,48,47,60,54,48,55,54,52,63,51,49,57,59,46,52,62,52,52,70,73,63,68,130